Protein AF-A0A6N9JR49-F1 (afdb_monomer)

Mean predicted aligned error: 20.19 Å

Radius of gyration: 26.74 Å; Cα contacts (8 Å, |Δi|>4): 284; chains: 1; bounding box: 56×59×60 Å

Foldseek 3Di:
DKFKAQFDDPVPTDDDPDVVVNAVVCVVVVTWIADPVRDTPPPPPPVPPVCDPPPPQDPQDPQRKHFDADPVRHGPDIHGNVVVVVVVVVCDVVVVVVVVVVVVQKDFAWWKKAFPDPDWWFWFQDPDPDPVRTPGTDDDGMFIFTIWGDDPPWIWTQTPVNTITTPPPVTIDTGGDD

Nearest PDB structures (foldseek):
  5o1q-assembly1_A  TM=6.686E-01  e=1.256E-01  Kayvirus
  5udm-assembly1_B  TM=7.390E-01  e=2.810E-01  Streptococcus pyogenes MGAS5005
  5udn-assembly2_A  TM=7.178E-01  e=4.808E-01  Streptococcus pyogenes MGAS5005
  2mk5-assembly1_A  TM=6.448E-01  e=5.961E-01  Staphylococcus phage G15
  8h1i-assembly1_A  TM=5.633E-01  e=2.681E+00  Staphylococcus phage GRCS

Solvent-accessible surface area (backbone atoms only — not comparable to full-atom values): 10388 Å² total; per-residue (Å²): 94,25,30,38,30,90,62,84,41,90,84,81,27,58,72,27,90,44,65,66,64,31,47,56,52,13,65,74,68,75,35,25,24,20,45,81,88,60,50,67,67,27,77,62,76,74,75,80,63,94,68,71,70,93,83,74,87,78,73,67,43,100,78,53,32,43,79,34,61,46,100,84,71,48,81,76,47,71,47,56,37,68,62,57,46,54,57,51,68,69,57,42,71,64,57,55,48,48,53,49,53,67,52,60,45,54,45,80,37,63,27,36,40,32,48,73,42,104,62,73,47,57,32,14,72,44,97,54,90,54,72,87,29,50,77,48,71,45,81,66,61,66,45,55,28,51,30,35,32,62,58,88,97,45,41,31,31,26,29,79,88,64,34,24,32,71,47,44,76,81,46,17,45,80,44,72,66,130

Structure (mmCIF, N/CA/C/O backbone):
data_AF-A0A6N9JR49-F1
#
_entry.id   AF-A0A6N9JR49-F1
#
loop_
_atom_site.group_PDB
_atom_site.id
_atom_site.type_symbol
_atom_site.label_atom_id
_atom_site.label_alt_id
_atom_site.label_comp_id
_atom_site.label_asym_id
_atom_site.label_entity_id
_atom_site.label_seq_id
_atom_site.pdbx_PDB_ins_code
_atom_site.Cartn_x
_atom_site.Cartn_y
_atom_site.Cartn_z
_atom_site.occupancy
_atom_site.B_iso_or_equiv
_atom_site.auth_seq_id
_atom_site.auth_comp_id
_atom_site.auth_asym_id
_atom_site.auth_atom_id
_atom_site.pdbx_PDB_model_num
ATOM 1 N N . MET A 1 1 ? -18.643 19.485 31.450 1.00 81.44 1 MET A N 1
ATOM 2 C CA . MET A 1 1 ? -19.871 18.684 31.226 1.00 81.44 1 MET A CA 1
ATOM 3 C C . MET A 1 1 ? -20.145 18.636 29.723 1.00 81.44 1 MET A C 1
ATOM 5 O O . MET A 1 1 ? -19.886 19.617 29.049 1.00 81.44 1 MET A O 1
ATOM 9 N N . PHE A 1 2 ? -20.656 17.531 29.185 1.00 86.38 2 PHE A N 1
ATOM 10 C CA . PHE A 1 2 ? -20.957 17.376 27.755 1.00 86.38 2 PHE A CA 1
ATOM 11 C C . PHE A 1 2 ? -22.458 17.312 27.534 1.00 86.38 2 PHE A C 1
ATOM 13 O O . PHE A 1 2 ? -23.140 16.563 28.223 1.00 86.38 2 PHE A O 1
ATOM 20 N N . TYR A 1 3 ? -22.977 18.051 26.571 1.00 89.19 3 TYR A N 1
ATOM 21 C CA . TYR A 1 3 ? -24.407 18.155 26.325 1.00 89.19 3 TYR A CA 1
ATOM 22 C C . TYR A 1 3 ? -24.765 17.427 25.039 1.00 89.19 3 TYR A C 1
ATOM 24 O O . TYR A 1 3 ? -24.114 17.617 24.017 1.00 89.19 3 TYR A O 1
ATOM 32 N N . ILE A 1 4 ? -25.807 16.599 25.075 1.00 87.81 4 ILE A N 1
ATOM 33 C CA . ILE A 1 4 ? -26.307 15.923 23.875 1.00 87.81 4 ILE A CA 1
ATOM 34 C C . ILE A 1 4 ? -27.612 16.564 23.427 1.00 87.81 4 ILE A C 1
ATOM 36 O O . ILE A 1 4 ? -28.560 16.641 24.209 1.00 87.81 4 ILE A O 1
ATOM 40 N N . GLY A 1 5 ? -27.673 16.956 22.159 1.00 84.88 5 GLY A N 1
ATOM 41 C CA . GLY A 1 5 ? -28.874 17.495 21.531 1.00 84.88 5 GLY A CA 1
ATOM 42 C C . GLY A 1 5 ? -28.659 17.790 20.049 1.00 84.88 5 GLY A C 1
ATOM 43 O O . GLY A 1 5 ? -27.537 17.732 19.547 1.00 84.88 5 GLY A O 1
ATOM 44 N N . ASN A 1 6 ? -29.736 18.119 19.336 1.00 82.75 6 ASN A N 1
ATOM 45 C CA . ASN A 1 6 ? -29.641 18.577 17.942 1.00 82.75 6 ASN A CA 1
ATOM 46 C C . ASN A 1 6 ? -28.957 19.949 17.837 1.00 82.75 6 ASN A C 1
ATOM 48 O O . ASN A 1 6 ? -28.210 20.203 16.897 1.00 82.75 6 ASN A O 1
ATOM 52 N N . THR A 1 7 ? -29.175 20.800 18.835 1.00 82.94 7 THR A N 1
ATOM 53 C CA . THR A 1 7 ? -28.570 22.125 19.004 1.00 82.94 7 THR A CA 1
ATOM 54 C C . THR A 1 7 ? -27.994 22.231 20.409 1.00 82.94 7 THR A C 1
ATOM 56 O O . THR A 1 7 ? -28.407 21.485 21.297 1.00 82.94 7 THR A O 1
ATOM 59 N N . PHE A 1 8 ? -27.055 23.145 20.637 1.00 85.62 8 PHE A N 1
ATOM 60 C CA . PHE A 1 8 ? -26.507 23.372 21.969 1.00 85.62 8 PHE A CA 1
ATOM 61 C C . PHE A 1 8 ? -27.481 24.150 22.868 1.00 85.62 8 PHE A C 1
ATOM 63 O O . PHE A 1 8 ? -27.787 25.306 22.594 1.00 85.62 8 PHE A O 1
ATOM 70 N N . ASP A 1 9 ? -27.941 23.532 23.959 1.00 84.38 9 ASP A N 1
ATOM 71 C CA . ASP A 1 9 ? -28.722 24.184 25.015 1.00 84.38 9 ASP A CA 1
ATOM 72 C C . ASP A 1 9 ? -28.354 23.594 26.385 1.00 84.38 9 ASP A C 1
ATOM 74 O O . ASP A 1 9 ? -28.692 22.454 26.696 1.00 84.38 9 ASP A O 1
ATOM 78 N N . LYS A 1 10 ? -27.681 24.373 27.240 1.00 81.88 10 LYS A N 1
ATOM 79 C CA . LYS A 1 10 ? -27.239 23.916 28.572 1.00 81.88 10 LYS A CA 1
ATOM 80 C C . LYS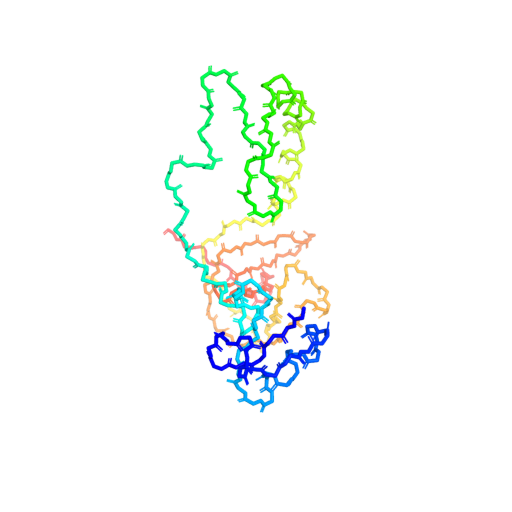 A 1 10 ? -28.386 23.550 29.524 1.00 81.88 10 LYS A C 1
ATOM 82 O O . LYS A 1 10 ? -28.157 22.810 30.477 1.00 81.88 10 LYS A O 1
ATOM 87 N N . LYS A 1 11 ? -29.586 24.107 29.328 1.00 80.44 11 LYS A N 1
ATOM 88 C CA . LYS A 1 11 ? -30.744 23.915 30.218 1.00 80.44 11 LYS A CA 1
ATOM 89 C C . LYS A 1 11 ? -31.649 22.785 29.742 1.00 80.44 11 LYS A C 1
ATOM 91 O O . LYS A 1 11 ? -32.213 22.084 30.578 1.00 80.44 11 LYS A O 1
ATOM 96 N N . ALA A 1 12 ? -31.793 22.623 28.429 1.00 82.50 12 ALA A N 1
ATOM 97 C CA . ALA A 1 12 ? -32.650 21.599 27.837 1.00 82.50 12 ALA A CA 1
ATOM 98 C C . ALA A 1 12 ? -31.908 20.284 27.539 1.00 82.50 12 ALA A C 1
ATOM 100 O O . ALA A 1 12 ? -32.509 19.211 27.619 1.00 82.50 12 ALA A O 1
ATOM 101 N N . ASN A 1 13 ? -30.610 20.338 27.218 1.00 85.00 13 ASN A N 1
ATOM 102 C CA . ASN A 1 13 ? -29.858 19.148 26.828 1.00 85.00 13 ASN A CA 1
ATOM 103 C C . ASN A 1 13 ? -29.374 18.345 28.030 1.00 85.00 13 ASN A C 1
ATOM 105 O O . ASN A 1 13 ? -28.938 18.871 29.055 1.00 85.00 13 ASN A O 1
ATOM 109 N N . LYS A 1 14 ? -29.358 17.024 27.856 1.00 84.31 14 LYS A N 1
ATOM 110 C CA . LYS A 1 14 ? -28.869 16.104 28.878 1.00 84.31 14 LYS A CA 1
ATOM 111 C C . LYS A 1 14 ? -27.347 16.214 28.995 1.00 84.31 14 LYS A C 1
ATOM 113 O O . LYS A 1 14 ? -26.628 15.953 28.030 1.00 84.31 14 LYS A O 1
ATOM 118 N N . GLY A 1 15 ? -26.885 16.591 30.186 1.00 86.62 15 GLY A N 1
ATOM 119 C CA . GLY A 1 15 ? -25.472 16.708 30.534 1.00 86.62 15 GLY A CA 1
ATOM 120 C C . GLY A 1 15 ? -24.848 15.370 30.944 1.00 86.62 15 GLY A C 1
ATOM 121 O O . GLY A 1 15 ? -25.397 14.629 31.759 1.00 86.62 15 GLY A O 1
ATOM 122 N N . TYR A 1 16 ? -23.662 15.084 30.425 1.00 85.50 16 TYR A N 1
ATOM 123 C CA . TYR A 1 16 ? -22.856 13.902 30.696 1.00 85.50 16 TYR A CA 1
ATOM 124 C C . TYR A 1 16 ? -21.498 14.318 31.253 1.00 85.50 16 TYR A C 1
ATOM 126 O O . TYR A 1 16 ? -20.914 15.319 30.846 1.00 85.50 16 TYR A O 1
ATOM 134 N N . LYS A 1 17 ? -20.965 13.537 32.195 1.00 84.00 17 LYS A N 1
ATOM 135 C CA . LYS A 1 17 ? -19.658 13.826 32.808 1.00 84.00 17 LYS A CA 1
ATOM 136 C C . LYS A 1 17 ? -18.480 13.480 31.893 1.00 84.00 17 LYS A C 1
ATOM 138 O O . LYS A 1 17 ? -17.434 14.103 32.005 1.00 84.00 17 LYS A O 1
ATOM 143 N N . THR A 1 18 ? -18.644 12.509 30.995 1.00 83.94 18 THR A N 1
ATOM 144 C CA . THR A 1 18 ? -17.583 12.023 30.101 1.00 83.94 18 THR A CA 1
ATOM 145 C C . THR A 1 18 ? -18.033 12.048 28.643 1.00 83.94 18 THR A C 1
ATOM 147 O O . THR A 1 18 ? -19.179 11.718 28.327 1.00 83.94 18 THR A O 1
ATOM 150 N N . ILE A 1 19 ? -17.110 12.397 27.743 1.00 82.94 19 ILE A N 1
ATOM 151 C CA . ILE A 1 19 ? -17.371 12.486 26.301 1.00 82.94 19 ILE A CA 1
ATOM 152 C C . ILE A 1 19 ? -17.720 11.124 25.690 1.00 82.94 19 ILE A C 1
ATOM 154 O O . ILE A 1 19 ? -18.524 11.058 24.772 1.00 82.94 19 ILE A O 1
ATOM 158 N N . GLN A 1 20 ? -17.175 10.022 26.215 1.00 83.69 20 GLN A N 1
ATOM 159 C CA . GLN A 1 20 ? -17.459 8.671 25.713 1.00 83.69 20 GLN A CA 1
ATOM 160 C C . GLN A 1 20 ? -18.926 8.280 25.917 1.00 83.69 20 GLN A C 1
ATOM 162 O O . GLN A 1 20 ? -19.567 7.776 24.997 1.00 83.69 20 GLN A O 1
ATOM 167 N N . ASN A 1 21 ? -19.480 8.563 27.101 1.00 85.38 21 ASN A N 1
ATOM 168 C CA . ASN A 1 21 ? -20.896 8.322 27.372 1.00 85.38 21 ASN A CA 1
ATOM 169 C C . ASN A 1 21 ? -21.778 9.246 26.530 1.00 85.38 21 ASN A C 1
ATOM 171 O O . ASN A 1 21 ? -22.822 8.816 26.044 1.00 85.38 21 ASN A O 1
ATOM 175 N N . ALA A 1 22 ? -21.325 10.487 26.321 1.00 85.56 22 ALA A N 1
ATOM 176 C CA . ALA A 1 22 ? -22.024 11.435 25.475 1.00 85.56 22 ALA A CA 1
ATOM 177 C C . ALA A 1 22 ? -22.068 10.974 24.008 1.00 85.56 22 ALA A C 1
ATOM 179 O O . ALA A 1 22 ? -23.135 10.934 23.409 1.00 85.56 22 ALA A O 1
ATOM 180 N N . LYS A 1 23 ? -20.929 10.548 23.452 1.00 86.62 23 LYS A N 1
ATOM 181 C CA . LYS A 1 23 ? -20.811 10.025 22.084 1.00 86.62 23 LYS A CA 1
ATOM 182 C C . LYS A 1 23 ? -21.668 8.783 21.881 1.00 86.62 23 LYS A C 1
ATOM 184 O O . LYS A 1 23 ? -22.465 8.756 20.956 1.00 86.62 23 LYS A O 1
ATOM 189 N N . LYS A 1 24 ? -21.596 7.814 22.797 1.00 86.12 24 LYS A N 1
ATOM 190 C CA . LYS A 1 24 ? -22.372 6.569 22.702 1.00 86.12 24 LYS A CA 1
ATOM 191 C C . LYS A 1 24 ? -23.881 6.817 22.645 1.00 86.12 24 LYS A C 1
ATOM 193 O O . LYS A 1 24 ? -24.600 6.164 21.893 1.00 86.12 24 LYS A O 1
ATOM 198 N N . GLU A 1 25 ? -24.373 7.749 23.454 1.00 85.75 25 GLU A N 1
ATOM 199 C CA . GLU A 1 25 ? -25.791 8.104 23.462 1.00 85.75 25 GLU A CA 1
ATOM 200 C C . GLU A 1 25 ? -26.167 8.970 22.247 1.00 85.75 25 GLU A C 1
ATOM 202 O O . GLU A 1 25 ? -27.245 8.795 21.677 1.00 85.75 25 GLU A O 1
ATOM 207 N N . ALA A 1 26 ? -25.278 9.869 21.822 1.00 85.81 26 ALA A N 1
ATOM 208 C CA . ALA A 1 26 ? -25.454 10.673 20.621 1.00 85.81 26 ALA A CA 1
ATOM 209 C C . ALA A 1 26 ? -25.525 9.799 19.361 1.00 85.81 26 ALA A C 1
ATOM 211 O O . ALA A 1 26 ? -26.428 9.981 18.559 1.00 85.81 26 ALA A O 1
ATOM 212 N N . GLU A 1 27 ? -24.674 8.781 19.238 1.00 83.81 27 GLU A N 1
ATOM 213 C CA . GLU A 1 27 ? -24.710 7.784 18.161 1.00 83.81 27 GLU A CA 1
ATOM 214 C C . GLU A 1 27 ? -26.002 6.975 18.173 1.00 83.81 27 GLU A C 1
ATOM 216 O O . GLU A 1 27 ? -26.644 6.798 17.141 1.00 83.81 27 GLU A O 1
ATOM 221 N N . LYS A 1 28 ? -26.427 6.530 19.360 1.00 86.06 28 LYS A N 1
ATOM 222 C CA . LYS A 1 28 ? -27.656 5.750 19.517 1.00 86.06 28 LYS A CA 1
ATOM 223 C C . LYS A 1 28 ? -28.909 6.532 19.112 1.00 86.06 28 LYS A C 1
ATOM 225 O O . LYS A 1 28 ? -29.856 5.934 18.610 1.00 86.06 28 LYS A O 1
ATOM 230 N N . ASN A 1 29 ? -28.9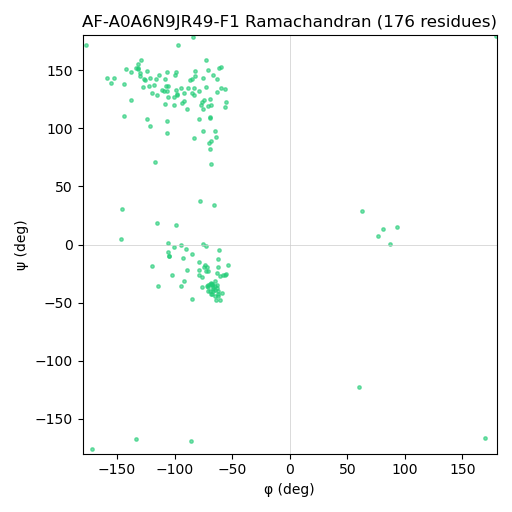28 7.841 19.360 1.00 82.06 29 ASN A N 1
ATOM 231 C CA . ASN A 1 29 ? -30.083 8.702 19.098 1.00 82.06 29 ASN A CA 1
ATOM 232 C C . ASN A 1 29 ? -29.908 9.603 17.859 1.00 82.06 29 ASN A C 1
ATOM 234 O O . ASN A 1 29 ? -30.793 10.405 17.576 1.00 82.06 29 ASN A O 1
ATOM 238 N N . GLY A 1 30 ? -28.785 9.504 17.138 1.00 81.94 30 GLY A N 1
ATOM 239 C CA . GLY A 1 30 ? -28.461 10.377 16.003 1.00 81.94 30 GLY A CA 1
ATOM 240 C C . GLY A 1 30 ? -28.312 11.863 16.364 1.00 81.94 30 GLY A C 1
ATOM 241 O O . GLY A 1 30 ? -28.615 12.726 15.546 1.00 81.94 30 GLY A O 1
ATOM 242 N N . LEU A 1 31 ? -27.896 12.175 17.593 1.00 85.88 31 LEU A N 1
ATOM 243 C CA . LEU A 1 31 ? -27.762 13.537 18.118 1.00 85.88 31 LEU A CA 1
ATOM 244 C C . LEU A 1 31 ? -26.318 14.049 18.014 1.00 85.88 31 LEU A C 1
ATOM 246 O O . LEU A 1 31 ? -25.391 13.304 17.704 1.00 85.88 31 LEU A O 1
ATOM 250 N N . SER A 1 32 ? -26.117 15.338 18.300 1.00 85.38 32 SER A N 1
ATOM 251 C CA . SER A 1 32 ? -24.785 15.944 18.379 1.00 85.38 32 SER A CA 1
ATOM 252 C C . SER A 1 32 ? -24.312 16.074 19.829 1.00 85.38 32 SER A C 1
ATOM 254 O O . SER A 1 32 ? -25.119 16.308 20.731 1.00 85.38 32 SER A O 1
ATOM 256 N N . VAL A 1 33 ? -23.006 15.920 20.054 1.00 86.38 33 VAL A N 1
ATOM 257 C CA . VAL A 1 33 ? -22.366 16.184 21.352 1.00 86.38 33 VAL A CA 1
ATOM 258 C C . VAL A 1 33 ? -21.732 17.561 21.313 1.00 86.38 33 VAL A C 1
ATOM 260 O O . VAL A 1 33 ? -21.003 17.877 20.377 1.00 86.38 33 VAL A O 1
ATOM 263 N N . TRP A 1 34 ? -21.974 18.332 22.361 1.00 87.56 34 TRP A N 1
ATOM 264 C CA . TRP A 1 34 ? -21.474 19.682 22.566 1.00 87.56 34 TRP A CA 1
ATOM 265 C C . TRP A 1 34 ? -20.708 19.750 23.893 1.00 87.56 34 TRP A C 1
ATOM 267 O O . TRP A 1 34 ? -21.030 19.004 24.824 1.00 87.56 34 TRP A O 1
ATOM 277 N N . ASP A 1 35 ? -19.703 20.608 24.002 1.00 85.94 35 ASP A N 1
ATOM 278 C CA . ASP A 1 35 ? -19.021 20.887 25.273 1.00 85.94 35 ASP A CA 1
ATOM 279 C C . ASP A 1 35 ? -19.728 21.985 26.094 1.00 85.94 35 ASP A C 1
ATOM 281 O O . ASP A 1 35 ? -20.868 22.350 25.813 1.00 85.94 35 ASP A O 1
ATOM 285 N N . GLU A 1 36 ? -19.092 22.490 27.154 1.00 83.06 36 GLU A N 1
ATOM 286 C CA . GLU A 1 36 ? -19.653 23.585 27.959 1.00 83.06 36 GLU A CA 1
ATOM 287 C C . GLU A 1 36 ? -19.590 24.945 27.271 1.00 83.06 36 GLU A C 1
ATOM 289 O O . GLU A 1 36 ? -20.304 25.858 27.681 1.00 83.06 36 GLU A O 1
ATOM 294 N N . GLU A 1 37 ? -18.767 25.104 26.250 1.00 78.44 37 GLU A N 1
ATOM 295 C CA . GLU A 1 37 ? -18.576 26.360 25.530 1.00 78.44 37 GLU A CA 1
ATOM 296 C C . GLU A 1 37 ? -19.506 26.446 24.311 1.00 78.44 37 GLU A C 1
ATOM 298 O O . GLU A 1 37 ? -19.752 27.528 23.785 1.00 78.44 37 GLU A O 1
ATOM 303 N N . GLY A 1 38 ? -20.145 25.329 23.950 1.00 74.88 38 GLY A N 1
ATOM 304 C CA . GLY A 1 38 ? -21.051 25.215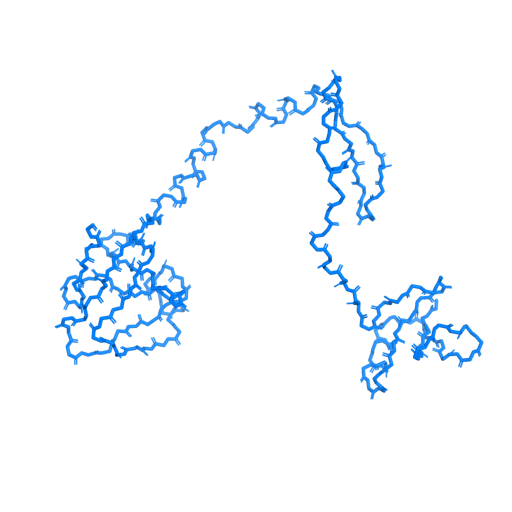 22.812 1.00 74.88 38 GLY A CA 1
ATOM 305 C C . GLY A 1 38 ? -20.359 24.751 21.538 1.00 74.88 38 GLY A C 1
ATOM 306 O O . GLY A 1 38 ? -20.945 24.851 20.460 1.00 74.88 38 GLY A O 1
ATOM 307 N N . VAL A 1 39 ? -19.145 24.212 21.650 1.00 77.38 39 VAL A N 1
ATOM 308 C CA . VAL A 1 39 ? -18.389 23.620 20.549 1.00 77.38 39 VAL A CA 1
ATOM 309 C C . VAL A 1 39 ? -18.916 22.218 20.272 1.00 77.38 39 VAL A C 1
ATOM 311 O O . VAL A 1 39 ? -19.104 21.398 21.177 1.00 77.38 39 VAL A O 1
ATOM 314 N N . LYS A 1 40 ? -19.174 21.923 18.996 1.00 81.38 40 LYS A N 1
ATOM 315 C CA . LYS A 1 40 ? -19.670 20.618 18.551 1.00 81.38 40 LYS A CA 1
ATOM 316 C C . LYS A 1 40 ? -18.530 19.603 18.492 1.00 81.38 40 LYS A C 1
ATOM 318 O O . LYS A 1 40 ? -17.719 19.614 17.576 1.00 81.38 40 LYS A O 1
ATOM 323 N N . LEU A 1 41 ? -18.523 18.665 19.430 1.00 80.12 41 LEU A N 1
ATOM 324 C CA . LEU A 1 41 ? -17.523 17.600 19.531 1.00 80.12 41 LEU A CA 1
ATOM 325 C C . LEU A 1 41 ? -17.884 16.337 18.734 1.00 80.12 41 LEU A C 1
ATOM 327 O O . LEU A 1 41 ? -17.014 15.510 18.457 1.00 80.12 41 LEU A O 1
ATOM 331 N N . TYR A 1 42 ? -19.171 16.124 18.430 1.00 73.62 42 TYR A N 1
ATOM 332 C CA . TYR A 1 42 ? -19.629 14.960 17.666 1.00 73.62 42 TYR A CA 1
ATOM 333 C C . TYR A 1 42 ? -20.936 15.224 16.886 1.00 73.62 42 TYR A C 1
ATOM 335 O O . TYR A 1 42 ? -21.826 15.877 17.430 1.00 73.62 42 TYR A O 1
ATOM 343 N N . PRO A 1 43 ? -21.097 14.671 15.667 1.00 62.50 43 PRO A N 1
ATOM 344 C CA . PRO A 1 43 ? -19.992 14.230 14.820 1.00 62.50 43 PRO A CA 1
ATOM 345 C C . PRO A 1 43 ? -19.061 15.423 14.598 1.00 62.50 43 PRO A C 1
ATOM 347 O O . PRO A 1 43 ? -19.543 16.540 14.385 1.00 62.50 43 PRO A O 1
ATOM 350 N N . LEU A 1 44 ? -17.752 15.195 14.750 1.00 61.16 44 LEU A N 1
ATOM 351 C CA . LEU A 1 44 ? -16.744 16.219 14.517 1.00 61.16 44 LEU A CA 1
ATOM 352 C C . LEU A 1 44 ? -16.834 16.527 13.025 1.00 61.16 44 LEU A C 1
ATOM 354 O O . LEU A 1 44 ? -16.349 15.762 12.193 1.00 61.16 44 LEU A O 1
ATOM 358 N N . LYS A 1 45 ? -17.551 17.596 12.683 1.00 49.34 45 LYS A N 1
ATOM 359 C CA . LYS A 1 45 ? -17.436 18.207 11.370 1.00 49.34 45 LYS A CA 1
ATOM 360 C C . LYS A 1 45 ? -16.048 18.835 11.369 1.00 49.34 45 LYS A C 1
ATOM 362 O O . LYS A 1 45 ? -15.892 20.007 11.682 1.00 49.34 45 LYS A O 1
ATOM 367 N N . VAL A 1 46 ? -15.034 18.022 11.091 1.00 44.97 46 VAL A N 1
ATOM 368 C CA . VAL A 1 46 ? -13.829 18.548 10.469 1.00 44.97 46 VAL A CA 1
ATOM 369 C C . VAL A 1 46 ? -14.317 18.925 9.084 1.00 44.97 46 VAL A C 1
ATOM 371 O O . VAL A 1 46 ? -14.422 18.081 8.195 1.00 44.97 46 VAL A O 1
ATOM 374 N N . GLU A 1 47 ? -14.796 20.157 8.942 1.00 46.34 47 GLU A N 1
ATOM 375 C CA . GLU A 1 47 ? -14.851 20.760 7.626 1.00 46.34 47 GLU A CA 1
ATOM 376 C C . GLU A 1 47 ? -13.381 20.861 7.230 1.00 46.34 47 GLU A C 1
ATOM 378 O O . GLU A 1 47 ? -12.666 21.757 7.656 1.00 46.34 47 GLU A O 1
ATOM 383 N N . VAL A 1 48 ? -12.899 19.830 6.529 1.00 42.59 48 VAL A N 1
ATOM 384 C CA . VAL A 1 48 ? -11.643 19.860 5.786 1.00 42.59 48 VAL A CA 1
ATOM 385 C C . VAL A 1 48 ? -11.902 20.832 4.641 1.00 42.59 48 VAL A C 1
ATOM 387 O O . VAL A 1 48 ? -12.140 20.438 3.503 1.00 42.59 48 VAL A O 1
ATOM 390 N N . THR A 1 49 ? -12.038 22.110 4.976 1.00 41.56 49 THR A N 1
ATOM 391 C CA . THR A 1 49 ? -11.963 23.174 4.000 1.00 41.56 49 THR A CA 1
ATOM 392 C C . THR A 1 49 ? -10.507 23.181 3.589 1.00 41.56 49 THR A C 1
ATOM 394 O O . THR A 1 49 ? -9.638 23.525 4.387 1.00 41.56 49 THR A O 1
ATOM 397 N N . ASP A 1 50 ? -10.248 22.752 2.360 1.00 47.84 50 ASP A N 1
ATOM 398 C CA . ASP A 1 50 ? -8.982 22.901 1.630 1.00 47.84 50 ASP A CA 1
ATOM 399 C C . ASP A 1 50 ? -8.687 24.394 1.338 1.00 47.84 50 ASP A C 1
ATOM 401 O O . ASP A 1 50 ? -8.208 24.775 0.279 1.00 47.84 50 ASP A O 1
ATOM 405 N N . ASP A 1 51 ? -9.090 25.257 2.268 1.00 48.25 51 ASP A N 1
ATOM 406 C CA . ASP A 1 51 ? -9.108 26.710 2.218 1.00 48.25 51 ASP A CA 1
ATOM 407 C C . ASP A 1 51 ? -8.143 27.156 3.323 1.00 48.25 51 ASP A C 1
ATOM 409 O O . ASP A 1 51 ? -8.516 27.554 4.430 1.00 48.25 51 ASP A O 1
ATOM 413 N N . VAL A 1 52 ? -6.859 26.921 3.051 1.00 44.62 52 VAL A N 1
ATOM 414 C CA . VAL A 1 52 ? -5.759 27.525 3.799 1.00 44.62 52 VAL A CA 1
ATOM 415 C C . VAL A 1 52 ? -5.783 29.013 3.442 1.00 44.62 52 VAL A C 1
ATOM 417 O O . VAL A 1 52 ? -5.745 29.323 2.253 1.00 44.62 52 VAL A O 1
ATOM 420 N N . PRO A 1 53 ? -5.854 29.944 4.412 1.00 47.50 53 PRO A N 1
ATOM 421 C CA . PRO A 1 53 ? -5.744 31.366 4.111 1.00 47.50 53 PRO A CA 1
ATOM 422 C C . PRO A 1 53 ? -4.437 31.616 3.350 1.00 47.50 53 PRO A C 1
ATOM 424 O O . PRO A 1 53 ? -3.370 31.284 3.872 1.00 47.50 53 PRO A O 1
ATOM 427 N N . ASP A 1 54 ? -4.528 32.193 2.147 1.00 50.59 54 ASP A N 1
ATOM 428 C CA . ASP A 1 54 ? -3.388 32.439 1.243 1.00 50.59 54 ASP A CA 1
ATOM 429 C C . ASP A 1 54 ? -2.233 33.226 1.908 1.00 50.59 54 ASP A C 1
ATOM 431 O O . ASP A 1 54 ? -1.098 33.162 1.445 1.00 50.59 54 ASP A O 1
ATOM 435 N N . ASP A 1 55 ? -2.483 33.905 3.033 1.00 50.94 55 ASP A N 1
ATOM 436 C CA . ASP A 1 55 ? -1.572 34.899 3.615 1.00 50.94 55 ASP A CA 1
ATOM 437 C C . ASP A 1 55 ? -0.965 34.552 4.996 1.00 50.94 55 ASP A C 1
ATOM 439 O O . ASP A 1 55 ? -0.544 35.468 5.699 1.00 50.94 55 ASP A O 1
ATOM 443 N N . ALA A 1 56 ? -0.930 33.298 5.485 1.00 51.53 56 ALA A N 1
ATOM 444 C CA . ALA A 1 56 ? -0.541 33.128 6.907 1.00 51.53 56 ALA A CA 1
ATOM 445 C C . ALA A 1 56 ? 0.238 31.890 7.369 1.00 51.53 56 ALA A C 1
ATOM 447 O O . ALA A 1 56 ? 0.486 31.785 8.571 1.00 51.53 56 ALA A O 1
ATOM 448 N N . ALA A 1 57 ? 0.667 30.974 6.498 1.00 50.94 57 ALA A N 1
ATOM 449 C CA . ALA A 1 57 ? 1.432 29.803 6.961 1.00 50.94 57 ALA A CA 1
ATOM 450 C C . ALA A 1 57 ? 2.950 29.903 6.729 1.00 50.94 57 ALA A C 1
ATOM 452 O O . ALA A 1 57 ? 3.715 29.278 7.460 1.00 50.94 57 ALA A O 1
ATOM 453 N N . LEU A 1 58 ? 3.395 30.673 5.729 1.00 50.19 58 LEU A N 1
ATOM 454 C CA . LEU A 1 58 ? 4.793 30.692 5.270 1.00 50.19 58 LEU A CA 1
ATOM 455 C C . LEU A 1 58 ? 5.255 32.082 4.802 1.00 50.19 58 LEU A C 1
ATOM 457 O O . LEU A 1 58 ? 6.101 32.190 3.918 1.00 50.19 58 LEU A O 1
ATOM 461 N N . GLU A 1 59 ? 4.719 33.164 5.369 1.00 51.53 59 GLU A N 1
ATOM 462 C CA . GLU A 1 59 ? 5.378 34.459 5.192 1.00 51.53 59 GLU A CA 1
ATOM 463 C C . GLU A 1 59 ? 6.621 34.502 6.086 1.00 51.53 59 GLU A C 1
ATOM 465 O O . GLU A 1 59 ? 6.542 34.762 7.289 1.00 51.53 59 GLU A O 1
ATOM 470 N N . GLU A 1 60 ? 7.781 34.221 5.488 1.00 48.06 60 GLU A N 1
ATOM 471 C CA . GLU A 1 60 ? 9.066 34.606 6.061 1.00 48.06 60 GLU A CA 1
ATOM 472 C C . GLU A 1 60 ? 9.040 36.116 6.288 1.00 48.06 60 GLU A C 1
ATOM 474 O O . GLU A 1 60 ? 8.911 36.918 5.355 1.00 48.06 60 GLU A O 1
ATOM 479 N N . LYS A 1 61 ? 9.166 36.527 7.548 1.00 52.56 61 LYS A N 1
ATOM 480 C CA . LYS A 1 61 ? 9.416 37.932 7.840 1.00 52.56 61 LYS A CA 1
ATOM 481 C C . LYS A 1 61 ? 10.749 38.331 7.196 1.00 52.56 61 LYS A C 1
ATOM 483 O O . LYS A 1 61 ? 11.658 37.509 7.103 1.00 52.56 61 LYS A O 1
ATOM 488 N N . PRO A 1 62 ? 10.941 39.606 6.822 1.00 52.09 62 PRO A N 1
ATOM 489 C CA . PRO A 1 62 ? 12.210 40.084 6.264 1.00 52.09 62 PRO A CA 1
ATOM 490 C C . PRO A 1 62 ? 13.416 39.943 7.220 1.00 52.09 62 PRO A C 1
ATOM 492 O O . PRO A 1 62 ? 14.538 40.238 6.814 1.00 52.09 62 PRO A O 1
ATOM 495 N N . ASP A 1 63 ? 13.205 39.514 8.472 1.00 46.88 63 ASP A N 1
ATOM 496 C CA . ASP A 1 63 ? 14.252 39.163 9.439 1.00 46.88 63 ASP A CA 1
ATOM 497 C C . ASP A 1 63 ? 14.603 37.656 9.482 1.00 46.88 63 ASP A C 1
ATOM 499 O O . ASP A 1 63 ? 15.490 37.264 10.240 1.00 46.88 63 ASP A O 1
ATOM 503 N N . GLY A 1 64 ? 13.947 36.822 8.663 1.00 55.22 64 GLY A N 1
ATOM 504 C CA . GLY A 1 64 ? 14.173 35.376 8.562 1.00 55.22 64 GLY A CA 1
ATOM 505 C C . GLY A 1 64 ? 13.574 34.536 9.696 1.00 55.22 64 GLY A C 1
ATOM 506 O O . GLY A 1 64 ? 13.863 33.344 9.776 1.00 55.22 64 GLY A O 1
ATOM 507 N N . SER A 1 65 ? 12.788 35.128 10.598 1.00 52.84 65 SER A N 1
ATOM 508 C CA . SER A 1 65 ? 12.093 34.393 11.656 1.00 52.84 65 SER A CA 1
ATOM 509 C C . SER A 1 65 ? 10.791 33.759 11.162 1.00 52.84 65 SER A C 1
ATOM 511 O O . SER A 1 65 ? 10.105 34.283 10.277 1.00 52.84 65 SER A O 1
ATOM 513 N N . VAL A 1 66 ? 10.435 32.624 11.768 1.00 56.50 66 VAL A N 1
ATOM 514 C CA . VAL A 1 66 ? 9.196 31.889 11.480 1.00 56.50 66 VAL A CA 1
ATOM 515 C C . VAL A 1 66 ? 8.296 31.860 12.711 1.00 56.50 66 VAL A C 1
ATOM 517 O O . VAL A 1 66 ? 8.754 31.758 13.852 1.00 56.50 66 VAL A O 1
ATOM 520 N N . ASN A 1 67 ? 6.987 31.965 12.498 1.00 63.31 67 ASN A N 1
ATOM 521 C CA . ASN A 1 67 ? 6.012 31.900 13.584 1.00 63.31 67 ASN A CA 1
ATOM 522 C C . ASN A 1 67 ? 5.897 30.455 14.107 1.00 63.31 67 ASN A C 1
ATOM 524 O O . ASN A 1 67 ? 5.777 29.520 13.319 1.00 63.31 67 ASN A O 1
ATOM 528 N N . ALA A 1 68 ? 5.879 30.277 15.429 1.00 57.31 68 ALA A N 1
ATOM 529 C CA . ALA A 1 68 ? 5.575 29.003 16.077 1.00 57.31 68 ALA A CA 1
ATOM 530 C C . ALA A 1 68 ? 4.107 28.983 16.521 1.00 57.31 68 ALA A C 1
ATOM 532 O O . ALA A 1 68 ? 3.651 29.904 17.210 1.00 57.31 68 ALA A O 1
ATOM 533 N N . TYR A 1 69 ? 3.386 27.927 16.147 1.00 63.75 69 TYR A N 1
ATOM 534 C CA . TYR A 1 69 ? 1.974 27.732 16.475 1.00 63.75 69 TYR A CA 1
ATOM 535 C C . TYR A 1 69 ? 1.794 26.532 17.408 1.00 63.75 69 TYR A C 1
ATOM 537 O O . TYR A 1 69 ? 2.551 25.564 17.323 1.00 63.75 69 TYR A O 1
ATOM 545 N N . ASP A 1 70 ? 0.816 26.608 18.311 1.00 63.03 70 ASP A N 1
ATOM 546 C CA . ASP A 1 70 ? 0.467 25.508 19.209 1.00 63.03 70 ASP A CA 1
ATOM 547 C C . ASP A 1 70 ? -0.485 24.492 18.562 1.00 63.03 70 ASP A C 1
ATOM 549 O O . ASP A 1 70 ? -0.917 24.632 17.417 1.00 63.03 70 ASP A O 1
ATOM 553 N N . GLU A 1 71 ? -0.826 23.445 19.315 1.00 57.25 71 GLU A N 1
ATOM 554 C CA . GLU A 1 71 ? -1.710 22.357 18.876 1.00 57.25 71 GLU A CA 1
ATOM 555 C C . GLU A 1 71 ? -3.142 22.821 18.534 1.00 57.25 71 GLU A C 1
ATOM 557 O O . GLU A 1 71 ? -3.899 22.061 17.930 1.00 57.25 71 GLU A O 1
ATOM 562 N N . ASN A 1 72 ? -3.513 24.057 18.892 1.00 55.19 72 ASN A N 1
ATOM 563 C CA . ASN A 1 72 ? -4.798 24.673 18.565 1.00 55.19 72 ASN A CA 1
ATOM 564 C C . ASN A 1 72 ? -4.705 25.641 17.370 1.00 55.19 72 ASN A C 1
ATOM 566 O O . ASN A 1 72 ? -5.727 26.187 16.954 1.00 55.19 72 ASN A O 1
ATOM 570 N N . GLY A 1 73 ? -3.510 25.842 16.803 1.00 52.41 73 GLY A N 1
ATOM 571 C CA . GLY A 1 73 ? -3.264 26.769 15.699 1.00 52.41 73 GLY A CA 1
ATOM 572 C C . GLY A 1 73 ? -3.108 28.231 16.128 1.00 52.41 73 GLY A C 1
ATOM 573 O O . GLY A 1 73 ? -3.140 29.114 15.270 1.00 52.41 73 GLY A O 1
ATOM 574 N N . GLU A 1 74 ? -2.929 28.521 17.422 1.00 61.50 74 GLU A N 1
ATOM 575 C CA . GLU A 1 74 ? -2.623 29.874 17.896 1.00 61.50 74 GLU A CA 1
ATOM 576 C C . GLU A 1 74 ? -1.117 30.146 17.865 1.00 61.50 74 GLU A C 1
ATOM 578 O O . GLU A 1 74 ? -0.295 29.285 18.180 1.00 61.50 74 GLU A O 1
ATOM 583 N N . LYS A 1 75 ? -0.733 31.374 17.490 1.00 62.75 75 LYS A N 1
ATOM 584 C CA . LYS A 1 75 ? 0.672 31.803 17.490 1.00 62.75 75 LYS A CA 1
ATOM 585 C C . LYS A 1 75 ? 1.164 31.920 18.936 1.00 62.75 75 LYS A C 1
ATOM 587 O O . LYS A 1 75 ? 0.806 32.866 19.636 1.00 62.75 75 LYS A O 1
ATOM 592 N N . VAL A 1 76 ? 2.033 31.003 19.353 1.00 63.97 76 VAL A N 1
ATOM 593 C CA . VAL A 1 76 ? 2.606 30.949 20.711 1.00 63.97 76 VAL A CA 1
ATOM 594 C C . VAL A 1 76 ? 4.055 31.421 20.786 1.00 63.97 76 VAL A C 1
ATOM 596 O O . VAL A 1 76 ? 4.572 31.632 21.882 1.00 63.97 76 VAL A O 1
ATOM 599 N N . GLY A 1 77 ? 4.716 31.640 19.648 1.00 60.25 77 GLY A N 1
ATOM 600 C CA . GLY A 1 77 ? 6.097 32.110 19.643 1.00 60.25 77 GLY A CA 1
ATOM 601 C C . GLY A 1 77 ? 6.632 32.487 18.270 1.00 60.25 77 GLY A C 1
ATOM 602 O O . GLY A 1 77 ? 5.919 32.482 17.266 1.00 60.25 77 GLY A O 1
ATOM 603 N N . GLU A 1 78 ? 7.910 32.839 18.247 1.00 65.44 78 GLU A N 1
ATOM 604 C CA . GLU A 1 78 ? 8.669 33.172 17.046 1.00 65.44 78 GLU A CA 1
ATOM 605 C C . GLU A 1 78 ? 10.038 32.515 17.175 1.00 65.44 78 GLU A C 1
ATOM 607 O O . GLU A 1 78 ? 10.714 32.705 18.189 1.00 65.44 78 GLU A O 1
ATOM 612 N N . VAL A 1 79 ? 10.405 31.696 16.192 1.00 56.78 79 VAL A N 1
ATOM 613 C CA . VAL A 1 79 ? 11.707 31.030 16.151 1.00 56.78 79 VAL A CA 1
ATOM 614 C C . VAL A 1 79 ? 12.665 31.933 15.370 1.00 56.78 79 VAL A C 1
ATOM 616 O O . VAL A 1 79 ? 12.346 32.308 14.236 1.00 56.78 79 VAL A O 1
ATOM 619 N N . PRO A 1 80 ? 13.809 32.332 15.955 1.00 58.97 80 PRO A N 1
ATOM 620 C CA . PRO A 1 80 ? 14.774 33.199 15.289 1.00 58.97 80 PRO A CA 1
ATOM 621 C C . PRO A 1 80 ? 15.505 32.468 14.152 1.00 58.97 80 PRO A C 1
ATOM 623 O O . PRO A 1 80 ? 15.765 31.269 14.226 1.00 58.97 80 PRO A O 1
ATOM 626 N N . ALA A 1 81 ? 15.904 33.222 13.125 1.00 54.81 81 ALA A N 1
ATOM 627 C CA . ALA A 1 81 ? 16.530 32.711 11.900 1.00 54.81 81 ALA A CA 1
ATOM 628 C C . ALA A 1 81 ? 17.829 31.899 12.113 1.00 54.81 81 ALA A C 1
ATOM 630 O O . ALA A 1 81 ? 18.176 31.068 11.275 1.00 54.81 81 ALA A O 1
ATOM 631 N N . GLU A 1 82 ? 18.562 32.139 13.208 1.00 56.53 82 GLU A N 1
ATOM 632 C CA . GLU A 1 82 ? 19.796 31.401 13.526 1.00 56.53 82 GLU A CA 1
ATOM 633 C C . GLU A 1 82 ? 19.530 29.937 13.895 1.00 56.53 82 GLU A C 1
ATOM 635 O O . GLU A 1 82 ? 20.218 29.062 13.378 1.00 56.53 82 GLU A O 1
ATOM 640 N N . GLU A 1 83 ? 18.495 29.644 14.690 1.00 55.06 83 GLU A N 1
ATOM 641 C CA . GLU A 1 83 ? 18.142 28.253 15.018 1.00 55.06 83 GLU A CA 1
ATOM 642 C C . GLU A 1 83 ? 17.594 27.510 13.793 1.00 55.06 83 GLU A C 1
ATOM 644 O O . GLU A 1 83 ? 17.872 26.329 13.609 1.00 55.06 83 GLU A O 1
ATOM 649 N N . VAL A 1 84 ? 16.870 28.201 12.905 1.00 53.38 84 VAL A N 1
ATOM 650 C CA . VAL A 1 84 ? 16.364 27.604 11.656 1.00 53.38 84 VAL A CA 1
ATOM 651 C C . VAL A 1 84 ? 17.517 27.198 10.732 1.00 53.38 84 VAL A C 1
ATOM 653 O O . VAL A 1 84 ? 17.466 26.132 10.120 1.00 53.38 84 VAL A O 1
ATOM 656 N N . LYS A 1 85 ? 18.578 28.013 10.659 1.00 56.66 85 LYS A N 1
ATOM 657 C CA . LYS A 1 85 ? 19.786 27.675 9.895 1.00 56.66 85 LYS A CA 1
ATOM 658 C C . LYS A 1 85 ? 20.559 26.514 10.502 1.00 56.66 85 LYS A C 1
ATOM 660 O O . LYS A 1 85 ? 20.957 25.632 9.754 1.00 56.66 85 LYS A O 1
ATOM 665 N N . GLU A 1 86 ? 20.724 26.480 11.822 1.00 57.66 86 GLU A N 1
ATOM 666 C CA . GLU A 1 86 ? 21.428 25.380 12.493 1.00 57.66 86 GLU A CA 1
ATOM 667 C C . GLU A 1 86 ? 20.703 24.037 12.282 1.00 57.66 86 GLU A C 1
ATOM 669 O O . GLU A 1 86 ? 21.335 23.037 11.951 1.00 57.66 86 GLU A O 1
ATOM 674 N N . ILE A 1 87 ? 19.364 24.029 12.335 1.00 56.53 87 ILE A N 1
ATOM 675 C CA . ILE A 1 87 ? 18.552 22.835 12.041 1.00 56.53 87 ILE A CA 1
ATOM 676 C C . ILE A 1 87 ? 18.665 22.422 10.563 1.00 56.53 87 ILE A C 1
ATOM 678 O O . ILE A 1 87 ? 18.700 21.231 10.254 1.00 56.53 87 ILE A O 1
ATOM 682 N N . MET A 1 88 ? 18.717 23.382 9.633 1.00 51.72 88 MET A N 1
ATOM 683 C CA . MET A 1 88 ? 18.879 23.086 8.205 1.00 51.72 88 MET A CA 1
ATOM 684 C C . MET A 1 88 ? 20.282 22.584 7.849 1.00 51.72 88 MET A C 1
ATOM 686 O O . MET A 1 88 ? 20.392 21.726 6.979 1.00 51.72 88 MET A O 1
ATOM 690 N N . ASP A 1 89 ? 21.330 23.074 8.513 1.00 53.75 89 ASP A N 1
ATOM 691 C CA . ASP A 1 89 ? 22.706 22.600 8.314 1.00 53.75 89 ASP A CA 1
ATOM 692 C C . ASP A 1 89 ? 22.938 21.200 8.922 1.00 53.75 89 ASP A C 1
ATOM 694 O O . ASP A 1 89 ? 23.816 20.470 8.459 1.00 53.75 89 ASP A O 1
ATOM 698 N N . GLU A 1 90 ? 22.131 20.782 9.908 1.00 53.25 90 GLU A N 1
ATOM 699 C CA . GLU A 1 90 ? 22.163 19.412 10.446 1.00 53.25 90 GLU A CA 1
ATOM 700 C C . GLU A 1 90 ? 21.424 18.392 9.555 1.00 53.25 90 GLU A C 1
ATOM 702 O O . GLU A 1 90 ? 21.753 17.204 9.568 1.00 53.25 90 GLU A O 1
ATOM 707 N N . ILE A 1 91 ? 20.490 18.836 8.702 1.00 51.56 91 ILE A N 1
ATOM 708 C CA . ILE A 1 91 ? 19.918 17.996 7.639 1.00 51.56 91 ILE A CA 1
ATOM 709 C C . ILE A 1 91 ? 20.871 18.027 6.444 1.00 51.56 91 ILE A C 1
ATOM 711 O O . ILE A 1 91 ? 20.791 18.875 5.555 1.00 51.56 91 ILE A O 1
ATOM 715 N N . THR A 1 92 ? 21.793 17.072 6.410 1.00 50.53 92 THR A N 1
ATOM 716 C CA . THR A 1 92 ? 22.767 16.997 5.324 1.00 50.53 92 THR A CA 1
ATOM 717 C C . THR A 1 92 ? 22.087 16.654 3.992 1.00 50.53 92 THR A C 1
ATOM 719 O O . THR A 1 92 ? 21.131 15.879 3.923 1.00 50.53 92 THR A O 1
ATOM 722 N N . VAL A 1 93 ? 22.603 17.198 2.886 1.00 53.88 93 VAL A N 1
ATOM 723 C CA . VAL A 1 93 ? 22.155 16.846 1.522 1.00 53.88 93 VAL A CA 1
ATOM 724 C C . VAL A 1 93 ? 22.286 15.333 1.269 1.00 53.88 93 VAL A C 1
ATOM 726 O O . VAL A 1 93 ? 21.508 14.768 0.504 1.00 53.88 93 VAL A O 1
ATOM 729 N N . GLU A 1 94 ? 23.206 14.664 1.974 1.00 50.88 94 GLU A N 1
ATOM 730 C CA . GLU A 1 94 ? 23.358 13.206 1.992 1.00 50.88 94 GLU A CA 1
ATOM 731 C C . GLU A 1 94 ? 22.150 12.475 2.597 1.00 50.88 94 GLU A C 1
ATOM 733 O O . GLU A 1 94 ? 21.782 11.424 2.078 1.00 50.88 94 GLU A O 1
ATOM 738 N N . ASP A 1 95 ? 21.473 13.018 3.614 1.00 51.97 95 ASP A N 1
ATOM 739 C CA . ASP A 1 95 ? 20.250 12.415 4.166 1.00 51.97 95 ASP A CA 1
ATOM 740 C C . ASP A 1 95 ? 19.059 12.562 3.210 1.00 51.97 95 ASP A C 1
ATOM 742 O O . ASP A 1 95 ? 18.246 11.643 3.062 1.00 51.97 95 ASP A O 1
ATOM 746 N N . VAL A 1 96 ? 18.982 13.684 2.486 1.00 53.72 96 VAL A N 1
ATOM 747 C CA . VAL A 1 96 ? 17.982 13.889 1.425 1.00 53.72 96 VAL A CA 1
ATOM 748 C C . VAL A 1 96 ? 18.273 12.985 0.227 1.00 53.72 96 VAL A C 1
ATOM 750 O O . VAL A 1 96 ? 17.347 12.394 -0.329 1.00 53.72 96 VAL A O 1
ATOM 753 N N . GLU A 1 97 ? 19.541 12.805 -0.151 1.00 50.94 97 GLU A N 1
ATOM 754 C CA . GLU A 1 97 ? 19.936 11.844 -1.183 1.00 50.94 97 GLU A CA 1
ATOM 755 C C . GLU A 1 97 ? 19.741 10.394 -0.735 1.00 50.94 97 GLU A C 1
ATOM 757 O O . GLU A 1 97 ? 19.355 9.571 -1.559 1.00 50.94 97 GLU A O 1
ATOM 762 N N . ALA A 1 98 ? 19.916 10.063 0.546 1.00 50.38 98 ALA A N 1
ATOM 763 C CA . ALA A 1 98 ? 19.646 8.735 1.093 1.00 50.38 98 ALA A CA 1
ATOM 764 C C . ALA A 1 98 ? 18.138 8.437 1.146 1.00 50.38 98 ALA A C 1
ATOM 766 O O . ALA A 1 98 ? 17.713 7.340 0.775 1.00 50.38 98 ALA A O 1
ATOM 767 N N . ALA A 1 99 ? 17.308 9.419 1.512 1.00 49.34 99 ALA A N 1
ATOM 768 C CA . ALA A 1 99 ? 15.852 9.320 1.429 1.00 49.34 99 ALA A CA 1
ATOM 769 C C . ALA A 1 99 ? 15.371 9.241 -0.033 1.00 49.34 99 ALA A C 1
ATOM 771 O O . ALA A 1 99 ? 14.509 8.423 -0.368 1.00 49.34 99 ALA A O 1
ATOM 772 N N . ALA A 1 100 ? 15.978 10.017 -0.935 1.00 46.59 100 ALA A N 1
ATOM 773 C CA . ALA A 1 100 ? 15.719 9.939 -2.368 1.00 46.59 100 ALA A CA 1
ATOM 774 C C . ALA A 1 100 ? 16.209 8.612 -2.968 1.00 46.5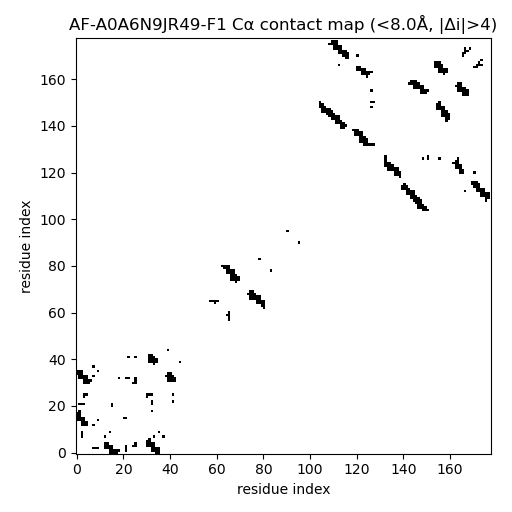9 100 ALA A C 1
ATOM 776 O O . ALA A 1 100 ? 15.538 8.069 -3.839 1.00 46.59 100 ALA A O 1
ATOM 777 N N . ALA A 1 101 ? 17.320 8.047 -2.488 1.00 46.94 101 ALA A N 1
ATOM 778 C CA . ALA A 1 101 ? 17.849 6.744 -2.884 1.00 46.94 101 ALA A CA 1
ATOM 779 C C . ALA A 1 101 ? 16.978 5.590 -2.369 1.00 46.94 101 ALA A C 1
ATOM 781 O O . ALA A 1 101 ? 16.747 4.632 -3.108 1.00 46.94 101 ALA A O 1
ATOM 782 N N . ALA A 1 102 ? 16.417 5.707 -1.161 1.00 47.59 102 ALA A N 1
ATOM 783 C CA . ALA A 1 102 ? 15.395 4.793 -0.655 1.00 47.59 102 ALA A CA 1
ATOM 784 C C . ALA A 1 102 ? 14.110 4.861 -1.506 1.00 47.59 102 ALA A C 1
ATOM 786 O O . ALA A 1 102 ? 13.520 3.826 -1.824 1.00 47.59 102 ALA A O 1
ATOM 787 N N . ALA A 1 103 ? 13.733 6.057 -1.975 1.00 46.66 103 ALA A N 1
ATOM 788 C CA . ALA A 1 103 ? 12.645 6.253 -2.936 1.00 46.66 103 ALA A CA 1
ATOM 789 C C . ALA A 1 103 ? 13.003 5.832 -4.382 1.00 46.66 103 ALA A C 1
ATOM 791 O O . ALA A 1 103 ? 12.113 5.562 -5.188 1.00 46.66 103 ALA A O 1
ATOM 792 N N . ARG A 1 104 ? 14.293 5.711 -4.728 1.00 47.44 104 ARG A N 1
ATOM 793 C CA . ARG A 1 104 ? 14.793 5.410 -6.087 1.00 47.44 104 ARG A CA 1
ATOM 794 C C . ARG A 1 104 ? 14.617 3.952 -6.519 1.00 47.44 104 ARG A C 1
ATOM 796 O O . ARG A 1 104 ? 14.995 3.607 -7.636 1.00 47.44 104 ARG A O 1
ATOM 803 N N . SER A 1 105 ? 14.048 3.090 -5.676 1.00 54.66 105 SER A N 1
ATOM 804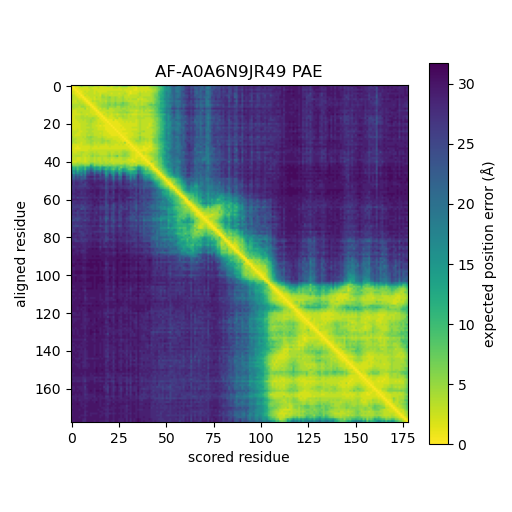 C CA . SER A 1 105 ? 13.662 1.736 -6.100 1.00 54.66 105 SER A CA 1
ATOM 805 C C . SER A 1 105 ? 12.344 1.701 -6.885 1.00 54.66 105 SER A C 1
ATOM 807 O O . SER A 1 105 ? 12.088 0.705 -7.562 1.00 54.66 105 SER A O 1
ATOM 809 N N . GLU A 1 106 ? 11.547 2.779 -6.850 1.00 58.34 106 GLU A N 1
ATOM 810 C CA . GLU A 1 106 ? 10.319 2.955 -7.629 1.00 58.34 106 GLU A CA 1
ATOM 811 C C . GLU A 1 106 ? 10.543 3.966 -8.766 1.00 58.34 106 GLU A C 1
ATOM 813 O O . GLU A 1 106 ? 10.433 5.178 -8.587 1.00 58.34 106 GLU A O 1
ATOM 818 N N . GLU A 1 107 ? 10.839 3.483 -9.969 1.00 69.56 107 GLU A N 1
ATOM 819 C CA . GLU A 1 107 ? 10.920 4.345 -11.148 1.00 69.56 107 GLU A CA 1
ATOM 820 C C . GLU A 1 107 ? 9.510 4.527 -11.732 1.00 69.56 107 GLU A C 1
ATOM 822 O O . GLU A 1 107 ? 8.773 3.557 -11.919 1.00 69.56 107 GLU A O 1
ATOM 827 N N . LYS A 1 108 ? 9.101 5.771 -12.002 1.00 74.12 108 LYS A N 1
ATOM 828 C CA . LYS A 1 108 ? 7.839 6.055 -12.706 1.00 74.12 108 LYS A CA 1
ATOM 829 C C . LYS A 1 108 ? 7.980 5.586 -14.153 1.00 74.12 108 LYS A C 1
ATOM 831 O O . LYS A 1 108 ? 8.855 6.079 -14.859 1.00 74.12 108 LYS A O 1
ATOM 836 N N . VAL A 1 109 ? 7.137 4.651 -14.585 1.00 79.19 109 VAL A N 1
ATOM 837 C CA . VAL A 1 109 ? 7.137 4.134 -15.962 1.00 79.19 109 VAL A CA 1
ATOM 838 C C . VAL A 1 109 ? 5.740 4.247 -16.508 1.00 79.19 109 VAL A C 1
ATOM 840 O O . VAL A 1 109 ? 4.805 3.860 -15.825 1.00 79.19 109 VAL A O 1
ATOM 843 N N . HIS A 1 110 ? 5.609 4.723 -17.734 1.00 79.88 110 HIS A N 1
ATOM 844 C CA . HIS A 1 110 ? 4.336 4.714 -18.437 1.00 79.88 110 HIS A CA 1
ATOM 845 C C . HIS A 1 110 ? 4.453 3.664 -19.536 1.00 79.88 110 HIS A C 1
ATOM 847 O O . HIS A 1 110 ? 5.400 3.670 -20.326 1.00 79.88 110 HIS A O 1
ATOM 853 N N . GLY A 1 111 ? 3.573 2.676 -19.492 1.00 85.44 111 GLY A N 1
ATOM 854 C CA . GLY A 1 111 ? 3.567 1.586 -20.451 1.00 85.44 111 GLY A CA 1
ATOM 855 C C . GLY A 1 111 ? 2.461 0.592 -20.156 1.00 85.44 111 GLY A C 1
ATOM 856 O O . GLY A 1 111 ? 1.712 0.719 -19.186 1.00 85.44 111 GLY A O 1
ATOM 857 N N . THR A 1 112 ? 2.377 -0.427 -20.995 1.00 87.75 112 THR A N 1
ATOM 858 C CA . THR A 1 112 ? 1.371 -1.481 -20.906 1.00 87.75 112 THR A CA 1
ATOM 859 C C . THR A 1 112 ? 2.060 -2.803 -20.614 1.00 87.75 112 THR A C 1
ATOM 861 O O . THR A 1 112 ? 2.998 -3.185 -21.305 1.00 87.75 112 THR A O 1
ATOM 864 N N . ILE A 1 113 ? 1.605 -3.532 -19.599 1.00 88.50 113 ILE A N 1
ATOM 865 C CA . ILE A 1 113 ? 1.997 -4.926 -19.396 1.00 88.50 113 ILE A CA 1
ATOM 866 C C . ILE A 1 113 ? 0.992 -5.844 -20.087 1.00 88.50 113 ILE A C 1
ATOM 868 O O . ILE A 1 113 ? -0.216 -5.736 -19.878 1.00 88.50 113 ILE A O 1
ATOM 872 N N . ARG A 1 114 ? 1.495 -6.782 -20.882 1.00 85.62 114 ARG A N 1
ATOM 873 C CA . 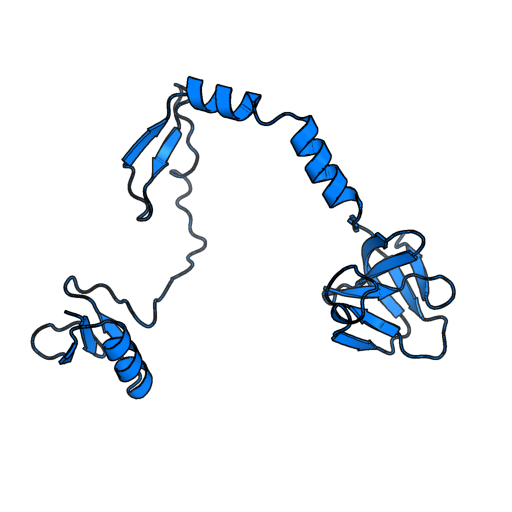ARG A 1 114 ? 0.720 -7.843 -21.516 1.00 85.62 114 ARG A CA 1
ATOM 874 C C . ARG A 1 114 ? 1.005 -9.165 -20.828 1.00 85.62 114 ARG A C 1
ATOM 876 O O . ARG A 1 114 ? 2.158 -9.527 -20.618 1.00 85.62 114 ARG A O 1
ATOM 883 N N . ARG A 1 115 ? -0.032 -9.918 -20.476 1.00 86.25 115 ARG A N 1
ATOM 884 C CA . ARG A 1 115 ? 0.123 -11.262 -19.915 1.00 86.25 115 ARG A CA 1
ATOM 885 C C . ARG A 1 115 ? 0.483 -12.240 -21.034 1.00 86.25 115 ARG A C 1
ATOM 887 O O . ARG A 1 115 ? -0.281 -12.403 -21.981 1.00 86.25 115 ARG A O 1
ATOM 894 N N . VAL A 1 116 ? 1.615 -12.924 -20.887 1.00 86.19 116 VAL A N 1
ATOM 895 C CA . VAL A 1 116 ? 2.096 -13.950 -21.837 1.00 86.19 116 VAL A CA 1
ATOM 896 C C . VAL A 1 116 ? 1.924 -15.379 -21.310 1.00 86.19 116 VAL A C 1
ATOM 898 O O . VAL A 1 116 ? 2.121 -16.343 -22.043 1.00 86.19 116 VAL A O 1
ATOM 901 N N . PHE A 1 117 ? 1.507 -15.526 -20.050 1.00 82.38 117 PHE A N 1
ATOM 902 C CA . PHE A 1 117 ? 1.273 -16.811 -19.390 1.00 82.38 117 PHE A CA 1
ATOM 903 C C . PHE A 1 117 ? -0.225 -17.131 -19.231 1.00 82.38 117 PHE A C 1
ATOM 905 O O . PHE A 1 117 ? -1.000 -16.294 -18.768 1.00 82.38 117 PHE A O 1
ATOM 912 N N . ASP A 1 118 ? -0.624 -18.375 -19.518 1.00 75.50 118 ASP A N 1
ATOM 913 C CA . ASP A 1 118 ? -2.017 -18.872 -19.467 1.00 75.50 118 ASP A CA 1
ATOM 914 C C . ASP A 1 118 ? -2.514 -19.180 -18.034 1.00 75.50 118 ASP A C 1
ATOM 916 O O . ASP A 1 118 ? -3.213 -20.152 -17.748 1.00 75.50 118 ASP A O 1
ATOM 920 N N . GLY A 1 119 ? -2.103 -18.361 -17.068 1.00 82.38 119 GLY A N 1
ATOM 921 C CA . GLY A 1 119 ? -2.487 -18.512 -15.671 1.00 82.38 119 GLY A CA 1
ATOM 922 C C . GLY A 1 119 ? -2.929 -17.210 -15.024 1.00 82.38 119 GLY A C 1
ATOM 923 O O . GLY A 1 119 ? -3.230 -16.209 -15.678 1.00 82.38 119 GLY A O 1
ATOM 924 N N . ARG A 1 120 ? -3.025 -17.248 -13.693 1.00 83.19 120 ARG A N 1
ATOM 925 C CA . ARG A 1 120 ? -3.459 -16.110 -12.876 1.00 83.19 120 ARG A CA 1
ATOM 926 C C . ARG A 1 120 ? -2.249 -15.375 -12.319 1.00 83.19 120 ARG A C 1
ATOM 928 O O . ARG A 1 120 ? -1.401 -15.988 -11.675 1.00 83.19 120 ARG A O 1
ATOM 935 N N . LEU A 1 121 ? -2.219 -14.061 -12.498 1.00 85.56 121 LEU A N 1
ATOM 936 C CA . LEU A 1 121 ? -1.214 -13.188 -11.901 1.00 85.56 121 LEU A CA 1
ATOM 937 C C . LEU A 1 121 ? -1.628 -12.800 -10.481 1.00 85.56 121 LEU A C 1
ATOM 939 O O . LEU A 1 121 ? -2.806 -12.587 -10.209 1.00 85.56 121 LEU A O 1
ATOM 943 N N . ARG A 1 122 ? -0.668 -12.708 -9.558 1.00 87.50 122 ARG A N 1
ATOM 944 C CA . ARG A 1 122 ? -0.921 -12.276 -8.174 1.00 87.50 122 ARG A CA 1
ATOM 945 C C . ARG A 1 122 ? -0.948 -10.751 -8.098 1.00 87.50 122 ARG A C 1
ATOM 947 O O . ARG A 1 122 ? -0.003 -10.106 -8.541 1.00 87.50 122 ARG A O 1
ATOM 954 N N . LEU A 1 123 ? -2.006 -10.208 -7.501 1.00 89.12 123 LEU A N 1
ATOM 955 C CA . LEU A 1 123 ? -2.130 -8.793 -7.162 1.00 89.12 123 LEU A CA 1
ATOM 956 C C . LEU A 1 123 ? -1.537 -8.543 -5.782 1.00 89.12 123 LEU A C 1
ATOM 958 O O . LEU A 1 123 ? -1.828 -9.280 -4.836 1.00 89.12 123 LEU A O 1
ATOM 962 N N . ARG A 1 124 ? -0.741 -7.483 -5.663 1.00 90.38 124 ARG A N 1
ATOM 963 C CA . ARG A 1 124 ? -0.065 -7.113 -4.421 1.00 90.38 124 ARG A CA 1
ATOM 964 C C . ARG A 1 124 ? -0.376 -5.667 -4.035 1.00 90.38 124 ARG A C 1
ATOM 966 O O . ARG A 1 124 ? -0.447 -4.798 -4.900 1.00 90.38 124 ARG A O 1
ATOM 973 N N . ARG A 1 125 ? -0.559 -5.387 -2.741 1.00 88.19 125 ARG A N 1
ATOM 974 C CA . ARG A 1 125 ? -0.829 -4.021 -2.227 1.00 88.19 125 ARG A CA 1
ATOM 975 C C . ARG A 1 125 ? 0.426 -3.161 -2.123 1.00 88.19 125 ARG A C 1
ATOM 977 O O . ARG A 1 125 ? 0.346 -1.941 -2.186 1.00 88.19 125 ARG A O 1
ATOM 984 N N . ARG A 1 126 ? 1.579 -3.806 -1.962 1.00 86.00 126 ARG A N 1
ATOM 985 C CA . ARG A 1 126 ? 2.892 -3.176 -1.809 1.00 86.00 126 ARG A CA 1
ATOM 986 C C . ARG A 1 126 ? 3.901 -3.835 -2.751 1.00 86.00 126 ARG A C 1
ATOM 988 O O . ARG A 1 126 ? 3.694 -5.002 -3.104 1.00 86.00 126 ARG A O 1
ATOM 995 N N . PRO A 1 127 ? 4.974 -3.131 -3.145 1.00 83.38 127 PRO A N 1
ATOM 996 C CA . PRO A 1 127 ? 6.053 -3.725 -3.916 1.00 83.38 127 PRO A CA 1
ATOM 997 C C . PRO A 1 127 ? 6.802 -4.696 -2.990 1.00 83.38 127 PRO A C 1
ATOM 999 O O . PRO A 1 127 ? 7.708 -4.319 -2.262 1.00 83.38 127 PRO A O 1
ATOM 1002 N N . SER A 1 128 ? 6.341 -5.944 -2.917 1.00 82.69 128 SER A N 1
ATOM 1003 C CA . SER A 1 128 ? 6.972 -7.021 -2.149 1.00 82.69 128 SER A CA 1
ATOM 1004 C C . SER A 1 128 ? 6.522 -8.378 -2.674 1.00 82.69 128 SER A C 1
ATOM 1006 O O . SER A 1 128 ? 5.357 -8.563 -3.037 1.00 82.69 128 SER A O 1
ATOM 1008 N N . PHE A 1 129 ? 7.441 -9.344 -2.682 1.00 79.50 129 PHE A N 1
ATOM 1009 C CA . PHE A 1 129 ? 7.157 -10.724 -3.072 1.00 79.50 129 PHE A CA 1
ATOM 1010 C C . PHE A 1 129 ? 6.598 -11.594 -1.941 1.00 79.50 129 PHE A C 1
ATOM 1012 O O . PHE A 1 129 ? 6.126 -12.693 -2.232 1.00 79.50 129 PHE A O 1
ATOM 1019 N N . GLU A 1 130 ? 6.574 -11.088 -0.707 1.00 83.50 130 GLU A N 1
ATOM 1020 C CA . GLU A 1 130 ? 6.010 -11.769 0.463 1.00 83.50 130 GLU A CA 1
ATOM 1021 C C . GLU A 1 130 ? 4.516 -12.084 0.288 1.00 83.50 130 GLU A C 1
ATOM 1023 O O . GLU A 1 130 ? 3.799 -11.383 -0.434 1.00 83.50 130 GLU A O 1
ATOM 1028 N N . ASP A 1 131 ? 4.036 -13.132 0.960 1.00 85.25 131 ASP A N 1
ATOM 1029 C CA . ASP A 1 131 ? 2.638 -13.570 0.866 1.00 85.25 131 ASP A CA 1
ATOM 1030 C C . ASP A 1 131 ? 1.652 -12.571 1.481 1.00 85.25 131 ASP A C 1
ATOM 1032 O O . ASP A 1 131 ? 0.574 -12.362 0.934 1.00 85.25 131 ASP A O 1
ATOM 1036 N N . ASP A 1 132 ? 2.043 -11.878 2.552 1.00 88.06 132 ASP A N 1
ATOM 1037 C CA . ASP A 1 132 ? 1.241 -10.823 3.190 1.00 88.06 132 ASP A CA 1
ATOM 1038 C C . ASP A 1 132 ? 0.928 -9.651 2.237 1.00 88.06 132 ASP A C 1
ATOM 1040 O O . ASP A 1 132 ? -0.110 -8.996 2.335 1.00 88.06 132 ASP A O 1
ATOM 1044 N N . ALA A 1 133 ? 1.793 -9.413 1.246 1.00 86.31 133 ALA A N 1
ATOM 1045 C CA . ALA A 1 133 ? 1.553 -8.384 0.247 1.00 86.31 133 ALA A CA 1
ATOM 1046 C C . ALA A 1 133 ? 0.439 -8.766 -0.741 1.00 86.31 133 ALA A C 1
ATOM 1048 O O . ALA A 1 133 ? -0.093 -7.873 -1.405 1.00 86.31 133 ALA A O 1
ATOM 1049 N N . ILE A 1 134 ? 0.098 -10.054 -0.872 1.00 88.81 134 ILE A N 1
ATOM 1050 C CA . ILE A 1 134 ? -0.858 -10.563 -1.859 1.00 88.81 134 ILE A CA 1
ATOM 1051 C C . ILE A 1 134 ? -2.283 -10.266 -1.391 1.00 88.81 134 ILE A C 1
ATOM 1053 O O . ILE A 1 134 ? -2.735 -10.751 -0.360 1.00 88.81 134 ILE A O 1
ATOM 1057 N N . CYS A 1 135 ? -3.035 -9.511 -2.189 1.00 88.06 135 CYS A N 1
ATOM 1058 C CA . CYS A 1 135 ? -4.452 -9.242 -1.927 1.00 88.06 135 CYS A CA 1
ATOM 1059 C C . CYS A 1 135 ? -5.407 -10.023 -2.824 1.00 88.06 135 CYS A C 1
ATOM 1061 O O . CYS A 1 135 ? -6.615 -9.994 -2.593 1.00 88.06 135 CYS A O 1
ATOM 1063 N N . GLY A 1 136 ? -4.897 -10.697 -3.851 1.00 88.25 136 GLY A N 1
ATOM 1064 C CA . GLY A 1 136 ? -5.733 -11.467 -4.753 1.00 88.25 136 GLY A CA 1
ATOM 1065 C C . GLY A 1 136 ? -4.993 -11.944 -5.987 1.00 88.25 136 GLY A C 1
ATOM 1066 O O . GLY A 1 136 ? -3.765 -11.908 -6.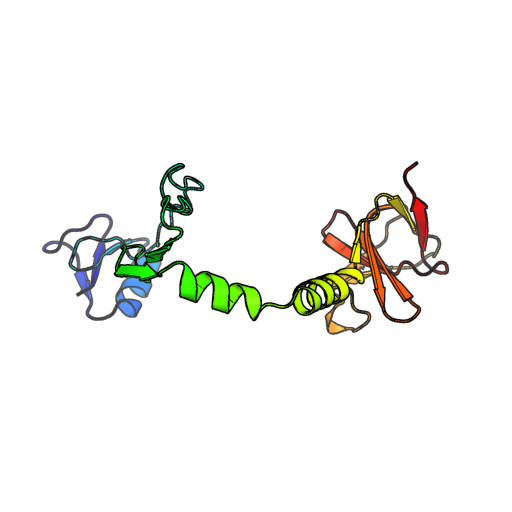071 1.00 88.25 136 GLY A O 1
ATOM 1067 N N . VAL A 1 137 ? -5.774 -12.394 -6.960 1.00 88.19 137 VAL A N 1
ATOM 1068 C CA . VAL A 1 137 ? -5.286 -12.815 -8.268 1.00 88.19 137 VAL A CA 1
ATOM 1069 C C . VAL A 1 137 ? -6.114 -12.169 -9.366 1.00 88.19 137 VAL A C 1
ATOM 1071 O O . VAL A 1 137 ? -7.291 -11.875 -9.173 1.00 88.19 137 VAL A O 1
ATOM 1074 N N . THR A 1 138 ? -5.502 -11.964 -10.522 1.00 83.62 138 THR A N 1
ATOM 1075 C CA . THR A 1 138 ? -6.130 -11.352 -11.686 1.00 83.62 138 THR A CA 1
ATOM 1076 C C . THR A 1 138 ? -5.839 -12.158 -12.949 1.00 83.62 138 THR A C 1
ATOM 1078 O O . THR A 1 138 ? -4.825 -12.855 -13.051 1.00 83.62 138 THR A O 1
ATOM 1081 N N . MET A 1 139 ? -6.763 -12.074 -13.899 1.00 85.00 139 MET A N 1
ATOM 1082 C CA . MET A 1 139 ? -6.594 -12.508 -15.279 1.00 85.00 139 MET A CA 1
ATOM 1083 C C . MET A 1 139 ? -6.912 -11.296 -16.146 1.00 85.00 139 MET A C 1
ATOM 1085 O O . MET A 1 139 ? -8.067 -10.886 -16.220 1.00 85.00 139 MET A O 1
ATOM 1089 N N . PHE A 1 140 ? -5.891 -10.704 -16.747 1.00 83.31 140 PHE A N 1
ATOM 1090 C CA . PHE A 1 140 ? -6.036 -9.648 -17.742 1.00 83.31 140 PHE A CA 1
ATOM 1091 C C . PHE A 1 140 ? -5.143 -10.004 -18.924 1.00 83.31 140 PHE A C 1
ATOM 1093 O O . PHE A 1 140 ? -4.127 -10.676 -18.738 1.00 83.31 140 PHE A O 1
ATOM 1100 N N . ASP A 1 141 ? -5.520 -9.571 -20.120 1.00 84.06 141 ASP A N 1
ATOM 1101 C CA . ASP A 1 141 ? -4.683 -9.754 -21.303 1.00 84.06 141 ASP A CA 1
ATOM 1102 C C . ASP A 1 141 ? -3.661 -8.618 -21.403 1.00 84.06 141 ASP A C 1
ATOM 1104 O O . ASP A 1 141 ? -2.467 -8.887 -21.496 1.00 84.06 141 ASP A O 1
ATOM 1108 N N . GLU A 1 142 ? -4.099 -7.367 -21.240 1.00 87.94 142 GLU A N 1
ATOM 1109 C CA . GLU A 1 142 ? -3.249 -6.168 -21.226 1.00 87.94 142 GLU A CA 1
ATOM 1110 C C . GLU A 1 142 ? -3.681 -5.191 -20.126 1.00 87.94 142 GLU A C 1
ATOM 1112 O O . GLU A 1 142 ? -4.859 -5.143 -19.753 1.00 87.94 142 GLU A O 1
ATOM 1117 N N . LYS A 1 143 ? -2.726 -4.443 -19.559 1.00 87.06 143 LYS A N 1
ATOM 1118 C CA . LYS A 1 143 ? -2.993 -3.476 -18.490 1.00 87.06 143 LYS A CA 1
ATOM 1119 C C . LYS A 1 143 ? -1.955 -2.365 -18.415 1.00 87.06 143 LYS A C 1
ATOM 1121 O O . LYS A 1 143 ? -0.761 -2.631 -18.473 1.00 87.06 143 LYS A O 1
ATOM 1126 N N . ASN A 1 144 ? -2.410 -1.138 -18.189 1.00 89.06 144 ASN A N 1
ATOM 1127 C CA . ASN A 1 144 ? -1.528 0.018 -18.045 1.00 89.06 144 ASN A CA 1
ATOM 1128 C C . ASN A 1 144 ? -0.834 0.034 -16.681 1.00 89.06 144 ASN A C 1
ATOM 11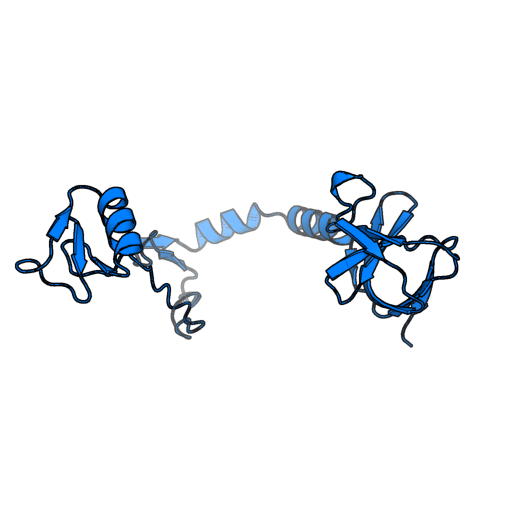30 O O . ASN A 1 144 ? -1.422 -0.333 -15.654 1.00 89.06 144 ASN A O 1
ATOM 1134 N N . VAL A 1 145 ? 0.420 0.479 -16.680 1.00 89.50 145 VAL A N 1
ATOM 1135 C CA . VAL A 1 145 ? 1.269 0.612 -15.497 1.00 89.50 145 VAL A CA 1
ATOM 1136 C C . VAL A 1 145 ? 1.896 1.998 -15.433 1.00 89.50 145 VAL A C 1
ATOM 1138 O O . VAL A 1 145 ? 2.167 2.616 -16.457 1.00 89.50 145 VAL A O 1
ATOM 1141 N N . GLU A 1 146 ? 2.102 2.470 -14.206 1.00 87.31 146 GLU A N 1
ATOM 1142 C CA . GLU A 1 146 ? 2.558 3.835 -13.898 1.00 87.31 146 GLU A CA 1
ATOM 1143 C C . GLU A 1 146 ? 3.896 3.856 -13.142 1.00 87.31 146 GLU A C 1
ATOM 1145 O O . GLU A 1 146 ? 4.588 4.875 -13.062 1.00 87.31 146 GLU A O 1
ATOM 1150 N N . LYS A 1 147 ? 4.277 2.728 -12.533 1.00 87.44 147 LYS A N 1
ATOM 1151 C CA . LYS A 1 147 ? 5.544 2.589 -11.804 1.00 87.44 147 LYS A CA 1
ATOM 1152 C C . LYS A 1 147 ? 6.141 1.207 -12.013 1.00 87.44 147 LYS A C 1
ATOM 1154 O O . LYS A 1 147 ? 5.406 0.230 -12.147 1.00 87.44 147 LYS A O 1
ATOM 1159 N N . LYS A 1 148 ? 7.465 1.110 -11.949 1.00 86.62 148 LYS A N 1
ATOM 1160 C CA . LYS A 1 148 ? 8.211 -0.140 -11.798 1.00 86.62 148 LYS A CA 1
ATOM 1161 C C . LYS A 1 148 ? 8.990 -0.102 -10.491 1.00 86.62 148 LYS A C 1
ATOM 1163 O O . LYS A 1 148 ? 9.605 0.905 -10.159 1.00 86.62 148 LYS A O 1
ATOM 1168 N N . ALA A 1 149 ? 8.983 -1.213 -9.775 1.00 86.06 149 ALA A N 1
ATOM 1169 C CA . ALA A 1 149 ? 9.805 -1.440 -8.604 1.00 86.06 149 ALA A CA 1
ATOM 1170 C C . ALA A 1 149 ? 10.705 -2.643 -8.852 1.00 86.06 149 ALA A C 1
ATOM 1172 O O . ALA A 1 149 ? 10.232 -3.705 -9.265 1.00 86.06 149 ALA A O 1
ATOM 1173 N N . LYS A 1 150 ? 12.002 -2.488 -8.592 1.00 85.44 150 LYS A N 1
ATOM 1174 C CA . LYS A 1 150 ? 12.959 -3.594 -8.674 1.00 85.44 150 LYS A CA 1
ATOM 1175 C C . LYS A 1 150 ? 13.246 -4.122 -7.272 1.00 85.44 150 LYS A C 1
ATOM 1177 O O . LYS A 1 150 ? 13.739 -3.384 -6.426 1.00 85.44 150 LYS A O 1
ATOM 1182 N N . ILE A 1 151 ? 12.953 -5.399 -7.035 1.00 82.38 151 ILE A N 1
ATOM 1183 C CA . ILE A 1 151 ? 13.177 -6.072 -5.749 1.00 82.38 151 ILE A CA 1
ATOM 1184 C C . ILE A 1 151 ? 14.100 -7.261 -5.975 1.00 82.38 151 ILE A C 1
ATOM 1186 O O . ILE A 1 151 ? 13.685 -8.310 -6.473 1.00 82.38 151 ILE A O 1
ATOM 1190 N N . GLY A 1 152 ? 15.372 -7.071 -5.623 1.00 80.50 152 GLY A N 1
ATOM 1191 C CA . GLY A 1 152 ? 16.436 -8.010 -5.971 1.00 80.50 152 GLY A CA 1
ATOM 1192 C C . GLY A 1 152 ? 16.558 -8.144 -7.490 1.00 80.50 152 GLY A C 1
ATOM 1193 O O . GLY A 1 152 ? 16.717 -7.144 -8.193 1.00 80.50 152 GLY A O 1
ATOM 1194 N N . ASP A 1 153 ? 16.430 -9.370 -7.992 1.00 80.88 153 ASP A N 1
ATOM 1195 C CA . ASP A 1 153 ? 16.484 -9.683 -9.427 1.00 80.88 153 ASP A CA 1
ATOM 1196 C C . ASP A 1 153 ? 15.120 -9.646 -10.127 1.00 80.88 153 ASP A C 1
ATOM 1198 O O . ASP A 1 153 ? 15.047 -9.818 -11.341 1.00 80.88 153 ASP A O 1
ATOM 1202 N N . ARG A 1 154 ? 14.032 -9.412 -9.385 1.00 83.31 154 ARG A N 1
ATOM 1203 C CA . ARG A 1 154 ? 12.673 -9.427 -9.932 1.00 83.31 154 ARG A CA 1
ATOM 1204 C C . ARG A 1 154 ? 12.096 -8.028 -10.043 1.00 83.31 154 ARG A C 1
ATOM 1206 O O . ARG A 1 154 ? 12.369 -7.151 -9.222 1.00 83.31 154 ARG A O 1
ATOM 1213 N N . VAL A 1 155 ? 11.246 -7.841 -11.045 1.00 88.00 155 VAL A N 1
ATOM 1214 C CA . VAL A 1 155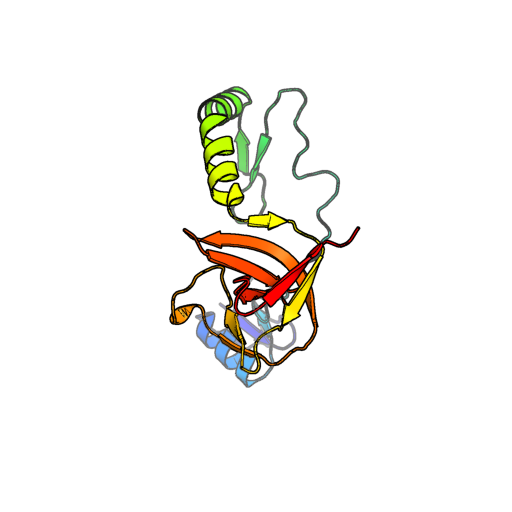 ? 10.560 -6.572 -11.303 1.00 88.00 155 VAL A CA 1
ATOM 1215 C C . VAL A 1 155 ? 9.083 -6.709 -10.953 1.00 88.00 155 VAL A C 1
ATOM 1217 O O . VAL A 1 155 ? 8.463 -7.749 -11.171 1.00 88.00 155 VAL A O 1
ATOM 1220 N N . LEU A 1 156 ? 8.519 -5.650 -10.386 1.00 89.19 156 LEU A N 1
ATOM 1221 C CA . LEU A 1 156 ? 7.093 -5.481 -10.149 1.00 89.19 156 LEU A CA 1
ATOM 1222 C C . LEU A 1 156 ? 6.635 -4.204 -10.845 1.00 89.19 156 LEU A C 1
ATOM 1224 O O . LEU A 1 156 ? 7.280 -3.169 -10.713 1.00 89.19 156 LEU A O 1
ATOM 1228 N N . TYR A 1 157 ? 5.500 -4.251 -11.526 1.00 90.19 157 TYR A N 1
ATOM 1229 C CA . TYR A 1 157 ? 4.866 -3.069 -12.093 1.00 90.19 157 TYR A CA 1
ATOM 1230 C C . TYR A 1 157 ? 3.623 -2.697 -11.297 1.00 90.19 157 TYR A C 1
ATOM 1232 O O . TYR A 1 157 ? 2.824 -3.563 -10.934 1.00 90.19 157 TYR A O 1
ATOM 1240 N N . LYS A 1 158 ? 3.452 -1.405 -11.025 1.00 90.12 158 LYS A N 1
ATOM 1241 C CA . LYS A 1 158 ? 2.243 -0.854 -10.426 1.00 90.12 158 LYS A CA 1
ATOM 1242 C C . LYS A 1 158 ? 1.275 -0.484 -11.533 1.00 90.12 158 LYS A C 1
ATOM 1244 O O . LYS A 1 158 ? 1.563 0.391 -12.342 1.00 90.12 158 LYS A O 1
ATOM 1249 N N . THR A 1 159 ? 0.133 -1.148 -11.546 1.00 88.38 159 THR A N 1
ATOM 1250 C CA . THR A 1 159 ? -0.975 -0.834 -12.449 1.00 88.38 159 THR A CA 1
ATOM 1251 C C . THR A 1 159 ? -1.680 0.458 -12.044 1.00 88.38 159 THR A C 1
ATOM 1253 O O . THR A 1 159 ? -1.629 0.840 -10.873 1.00 88.38 159 THR A O 1
ATOM 1256 N N . THR A 1 160 ? -2.385 1.085 -12.986 1.00 87.12 160 THR A N 1
ATOM 1257 C CA . THR A 1 160 ? -3.240 2.271 -12.747 1.00 87.12 160 THR A CA 1
ATOM 1258 C C . THR A 1 160 ? -4.291 2.040 -11.652 1.00 87.12 160 THR A C 1
ATOM 1260 O O . THR A 1 160 ? -4.695 2.961 -10.953 1.00 87.12 160 THR A O 1
ATOM 1263 N N . ASP A 1 161 ? -4.686 0.783 -11.427 1.00 84.88 161 ASP A N 1
ATOM 1264 C CA . ASP A 1 161 ? -5.600 0.383 -10.346 1.00 84.88 161 ASP A CA 1
ATOM 1265 C C . ASP A 1 161 ? -4.957 0.424 -8.945 1.00 84.88 161 ASP A C 1
ATOM 1267 O O . ASP A 1 161 ? -5.587 0.080 -7.946 1.00 84.88 161 ASP A O 1
ATOM 1271 N N . GLY A 1 162 ? -3.675 0.782 -8.851 1.00 85.56 162 GLY A N 1
ATOM 1272 C CA . GLY A 1 162 ? -2.947 0.889 -7.592 1.00 85.56 162 GLY A CA 1
ATOM 1273 C C . GLY A 1 162 ? -2.310 -0.413 -7.096 1.00 85.56 162 GLY A C 1
ATOM 1274 O O . GLY A 1 162 ? -1.654 -0.396 -6.054 1.00 85.56 162 GLY A O 1
ATOM 1275 N N . TYR A 1 163 ? -2.450 -1.523 -7.829 1.00 90.12 163 TYR A N 1
ATOM 1276 C CA . TYR A 1 163 ? -1.899 -2.832 -7.454 1.00 90.12 163 TYR A CA 1
ATOM 1277 C C . TYR A 1 163 ? -0.579 -3.146 -8.155 1.00 90.12 163 TYR A C 1
ATOM 1279 O O . TYR A 1 163 ? -0.380 -2.792 -9.317 1.00 90.12 163 TYR A O 1
ATOM 1287 N N . TRP A 1 164 ? 0.279 -3.894 -7.464 1.00 89.69 164 TRP A N 1
ATOM 1288 C CA . TRP A 1 164 ? 1.559 -4.386 -7.960 1.00 89.69 164 TRP A CA 1
ATOM 1289 C C . TRP A 1 164 ? 1.439 -5.796 -8.536 1.00 89.69 164 TRP A C 1
ATOM 1291 O O . TRP A 1 164 ? 0.836 -6.680 -7.922 1.00 89.69 164 TRP A O 1
ATOM 1301 N N . ILE A 1 165 ? 2.039 -6.007 -9.703 1.00 89.94 165 ILE A N 1
ATOM 1302 C CA . ILE A 1 165 ? 2.005 -7.259 -10.465 1.00 89.94 165 ILE A CA 1
ATOM 1303 C C . ILE A 1 165 ? 3.435 -7.626 -10.855 1.00 89.94 165 ILE A C 1
ATOM 1305 O O . ILE A 1 165 ? 4.251 -6.735 -11.076 1.00 89.94 165 ILE A O 1
ATOM 1309 N N . SER A 1 166 ? 3.766 -8.921 -10.889 1.00 87.25 166 SER A N 1
ATOM 1310 C CA . SER A 1 166 ? 5.087 -9.355 -11.370 1.00 87.25 166 SER A CA 1
ATOM 1311 C C . SER A 1 166 ? 5.281 -8.895 -12.815 1.00 87.25 166 SER A C 1
ATOM 1313 O O . SER A 1 166 ? 4.371 -9.020 -13.628 1.00 87.25 166 SER A O 1
ATOM 1315 N N . GLY A 1 167 ? 6.464 -8.343 -13.065 1.00 84.44 167 GLY A N 1
ATOM 1316 C CA . GLY A 1 167 ? 6.987 -7.961 -14.366 1.00 84.44 167 GLY A CA 1
ATOM 1317 C C . GLY A 1 167 ? 7.946 -8.992 -14.955 1.00 84.44 167 GLY A C 1
ATOM 1318 O O . GLY A 1 167 ? 8.752 -8.633 -15.808 1.00 84.44 167 GLY A O 1
ATOM 1319 N N . ASP A 1 168 ? 7.944 -10.228 -14.445 1.00 83.69 168 ASP A N 1
ATOM 1320 C CA . ASP A 1 168 ? 8.840 -11.273 -14.938 1.00 83.69 168 ASP A CA 1
ATOM 1321 C C . ASP A 1 168 ? 8.509 -11.582 -16.408 1.00 83.69 168 ASP A C 1
ATOM 1323 O O . ASP A 1 168 ? 7.339 -11.835 -16.714 1.00 83.69 168 ASP A O 1
ATOM 1327 N N . PRO A 1 169 ? 9.507 -11.635 -17.310 1.00 81.69 169 PRO A N 1
ATOM 1328 C CA . PRO A 1 169 ? 9.287 -11.868 -18.740 1.00 81.69 169 PRO A CA 1
ATOM 1329 C C . PRO A 1 169 ? 8.655 -13.235 -19.043 1.00 81.69 169 PRO A C 1
ATOM 1331 O O . PRO A 1 169 ? 8.067 -13.424 -20.101 1.00 81.69 169 PRO A O 1
ATOM 1334 N N . GLU A 1 170 ? 8.733 -14.187 -18.107 1.00 81.00 170 GLU A N 1
ATOM 1335 C CA . GLU A 1 170 ? 8.044 -15.481 -18.198 1.00 81.00 170 GLU A CA 1
ATOM 1336 C C . GLU A 1 170 ? 6.519 -15.365 -18.021 1.00 81.00 170 GLU A C 1
ATOM 1338 O O . GLU A 1 170 ? 5.773 -16.238 -18.461 1.00 81.00 170 GLU A O 1
ATOM 1343 N N . HIS A 1 171 ? 6.041 -14.302 -17.369 1.00 80.25 171 HIS A N 1
ATOM 1344 C CA . HIS A 1 171 ? 4.628 -14.107 -17.040 1.00 80.25 171 HIS A CA 1
ATOM 1345 C C . HIS A 1 171 ? 4.003 -12.917 -17.768 1.00 80.25 171 HIS A C 1
ATOM 1347 O O . HIS A 1 171 ? 2.821 -12.962 -18.135 1.00 80.25 171 HIS A O 1
ATOM 1353 N N . THR A 1 172 ? 4.780 -11.853 -17.964 1.00 83.75 172 THR A N 1
ATOM 1354 C CA . THR A 1 172 ? 4.326 -10.576 -18.514 1.00 83.75 172 THR A CA 1
ATOM 1355 C C . THR A 1 172 ? 5.382 -9.938 -19.405 1.00 83.75 172 THR A C 1
ATOM 1357 O O . THR A 1 172 ? 6.548 -9.868 -19.032 1.00 83.75 172 THR A O 1
ATOM 1360 N N . GLU A 1 173 ? 4.953 -9.386 -20.530 1.00 85.31 173 GLU A N 1
ATOM 1361 C CA . GLU A 1 173 ? 5.759 -8.556 -21.419 1.00 85.31 173 GLU A CA 1
ATOM 1362 C C . GLU A 1 173 ? 5.429 -7.080 -21.167 1.00 85.31 173 GLU A C 1
ATOM 1364 O O . GLU A 1 173 ? 4.260 -6.699 -21.166 1.00 85.31 173 GLU A O 1
ATOM 1369 N N . PHE A 1 174 ? 6.439 -6.247 -20.912 1.00 85.44 174 PHE A N 1
ATOM 1370 C CA . PHE A 1 174 ? 6.258 -4.802 -20.754 1.00 85.44 174 PHE A CA 1
ATOM 1371 C C . PHE A 1 174 ? 6.485 -4.094 -22.091 1.00 85.44 174 PHE A C 1
ATOM 1373 O O . PHE A 1 174 ? 7.567 -4.183 -22.669 1.00 85.44 174 PHE A O 1
ATOM 1380 N N . ILE A 1 175 ? 5.470 -3.367 -22.543 1.00 86.00 175 ILE A N 1
ATOM 1381 C CA . ILE A 1 175 ? 5.460 -2.563 -23.760 1.00 86.00 175 ILE A CA 1
ATOM 1382 C C . ILE A 1 175 ? 5.532 -1.092 -23.320 1.00 86.00 175 ILE A C 1
ATOM 1384 O O . ILE A 1 175 ? 4.550 -0.587 -22.767 1.00 86.00 175 ILE A O 1
ATOM 1388 N N . PRO A 1 176 ? 6.676 -0.404 -23.481 1.00 79.94 176 PRO A N 1
ATOM 1389 C CA . PRO A 1 176 ? 6.764 1.022 -23.177 1.00 79.94 176 PRO A CA 1
ATOM 1390 C C . PRO A 1 176 ? 5.825 1.818 -24.094 1.00 79.94 176 PRO A C 1
ATOM 1392 O O . PRO A 1 176 ? 5.676 1.477 -25.267 1.00 79.94 176 PRO A O 1
ATOM 1395 N N . GLU A 1 177 ? 5.189 2.859 -23.558 1.00 71.56 177 GLU A N 1
ATOM 1396 C CA . GLU A 1 177 ? 4.465 3.839 -24.377 1.00 71.56 177 GLU A CA 1
ATOM 1397 C C . GLU A 1 177 ? 5.508 4.736 -25.072 1.00 71.56 177 GLU A C 1
ATOM 1399 O O . GLU A 1 177 ? 6.402 5.254 -24.397 1.00 71.56 177 GLU A O 1
ATOM 1404 N N . GLU A 1 178 ? 5.460 4.826 -26.406 1.00 53.75 178 GLU A N 1
ATOM 1405 C CA . GLU A 1 178 ? 6.402 5.601 -27.243 1.00 53.75 178 GLU A CA 1
ATOM 1406 C C . GLU A 1 178 ? 6.084 7.103 -27.248 1.00 53.75 178 GLU A C 1
ATOM 1408 O O . GLU A 1 178 ? 4.885 7.457 -27.340 1.00 53.75 178 GLU A O 1
#

Organism: NCBI:txid88431

pLDDT: mean 73.07, std 15.69, range [41.56, 90.38]

Sequence (178 aa):
MFYIGNTFDKKANKGYKTIQNAKKEAEKNGLSVWDEEGVKLYPLKVEVTDDVPDDAALEEKPDGSVNAYDENGEKVGEVPAEEVKEIMDEITVEDVEAAAAAARSEEKVHGTIRRVFDGRLRLRRRPSFEDDAICGVTMFDEKNVEKKAKIGDRVLYKTTDGYWISGDPEHTEFIPEE

Secondary structure (DSSP, 8-state):
-EEEESS--TTTSEEESSHHHHHHHHHHHTPEEE-SS--EEES----------TTSSS---TT--EEEE-TTS-EEEEE-HHHHHHHHHHS-HHHHHHHHHHHTTEEEEEEEEEE-SSSPEEEESSS--SGGGEEEEE--SEEEEEEEEEETTEEEEEETTS-EEE--TTTEEEEE--